Protein 4GR2 (pdb70)

B-factor: mean 51.33, std 12.43, range [27.77, 99.64]

Radius of gyration: 21.01 Å; Cα contacts (8 Å, |Δi|>4): 207; chains: 2; bounding box: 38×51×45 Å

Nearest PDB structures (foldseek):
  4gr2-assembly1_A  TM=1.009E+00  e=8.035E-16  Arabidopsis thaliana
  4gr2-assembly1_B  TM=9.927E-01  e=6.243E-14  Arabidopsis thaliana
  2pem-assembly1_B  TM=8.087E-01  e=4.803E-04  Picosynechococcus sp. PCC 7002
  2pej-assembly2_C  TM=8.422E-01  e=1.557E-03  Picosynechococcus sp. PCC 7002
  4gr6-assembly1_A  TM=8.236E-01  e=9.173E-04  Arabidopsis thaliana

Solvent-accessible surface area: 12280 Å² total; per-residue (Å²): 163,61,47,41,13,34,85,6,0,112,98,6,8,42,16,1,0,81,0,0,5,68,14,3,21,25,79,24,107,86,183,67,89,101,17,30,90,46,0,126,116,7,55,117,114,32,60,23,105,60,2,32,139,4,0,24,52,0,2,87,126,34,87,130,18,28,96,13,0,67,119,0,11,109,29,0,17,41,6,0,96,116,84,9,94,23,118,71,0,62,88,47,0,47,95,40,1,56,63,0,32,81,119,13,58,169,105,77,112,117,85,55,37,28,85,100,41,44,1,12,34,55,2,0,96,87,10,4,27,42,0,0,75,11,0,7,161,50,0,20,69,88,22,101,113,85,71,87,81,23,48,32,63,0,144,134,15,62,115,118,33,78,35,87,82,0,27,50,6,0,28,63,0,1,126,129,23,89,126,6,31,102,23,0,58,109,0,6,55,13,0,20,47,24,1,86,118,92,10,100,21,110,46,1,63,134,35,0,47,108,40,0,54,51,0,34,73,100,12,80,119,85,54,90,126,112,72,135

CATH classification: 1.10.1200.210

Foldseek 3Di:
DADPVRVVVVVVQLVLLVVLLVVLLVVCVVVPVVLNVVSVVLCVPAPSSVRVVSLVCQCPPDPSSVVVSVSSVVSSVCCVPPPDDVVVVVVVVVVVVVVVVVVVVVVVVD/DPPDDDDDVVVVVVQVVLLVLLVVLLVVLLVVCVPPPVVVNVVSVVLCVVAPSRNVVVSLVCQLVVDVVSVVVSVSSVVSSVCCVVPPDPVVVVVVVVVVVVVVVVVVVVVVVVVVVD

Organism: Arabidopsis thaliana (NCBI:txid3702)

InterPro domains:
  IPR003435 Chaperonin-like RbcX [PF02341] (60-164)
  IPR003435 Chaperonin-like RbcX [PTHR33791] (8-173)
  IPR038052 Chaperonin-like RbcX superfamily [G3DSA:1.10.1200.210] (47-174)
  IPR038052 Chaperonin-like RbcX superfamily [SSF158615] (54-173)

Sequence (228 aa):
EASPEAKAAKHHLHDFFTYVAVRIVSAQLESYNPEAYMELREFLDTNSVSDGDKFLATLMRRRSSRHMNLALRILEVRSAYAKNDFEWDNMKRLAFKNVDDSNTRLMREYVLVPGFGEASPEAKAAKHHLHDFFTYVAVRIVSAQLESYNPEAYMELREFLDTNSVSDGDKFLATLMRRSSRHMNLALRILEVRSAYAKNDFEWDNMKRLAFKNVDDSNNTRLMRREYVLETS

GO terms:
  GO:0009534 chloroplast thylakoid (C, IDA)
  GO:0009409 response to cold (P, IEP)
  GO:0009414 response to water deprivation (P, IEP)
  GO:0009651 response to salt stress (P, IEP)
  GO:0044183 protein folding chaperone (F, IDA)
  GO:0006457 protein folding (P, IDA)

Structure (mmCIF, N/CA/C/O backbone):
data_4GR2
#
_entry.id   4GR2
#
_cell.length_a   45.270
_cell.length_b   47.640
_cell.length_c   140.910
_cell.angle_alpha   90.00
_cell.angle_beta   90.00
_cell.angle_gamma   90.00
#
_symmetry.space_group_name_H-M   'P 2 2 21'
#
loop_
_entity.id
_entity.type
_entity.pdbx_description
1 polymer AtRbcX1
2 water water
#
loop_
_atom_site.group_PDB
_atom_site.id
_atom_site.type_symbol
_atom_site.label_atom_id
_atom_site.label_alt_id
_atom_site.label_comp_id
_atom_site.label_asym_id
_atom_site.label_entity_id
_atom_site.label_seq_id
_atom_site.pdbx_PDB_ins_code
_atom_site.Cartn_x
_atom_site.Cartn_y
_atom_site.Cartn_z
_atom_site.occupancy
_atom_site.B_iso_or_equiv
_atom_site.auth_seq_id
_atom_site.auth_comp_id
_atom_site.auth_asym_id
_atom_site.auth_atom_id
_atom_site.pdbx_PDB_model_num
ATOM 1 N N . GLU A 1 8 ? -8.958 49.155 294.211 1.00 72.04 8 GLU A N 1
ATOM 2 C CA . GLU A 1 8 ? -9.408 50.145 295.181 1.00 79.15 8 GLU A CA 1
ATOM 3 C C . GLU A 1 8 ? -8.428 50.279 296.341 1.00 76.81 8 GLU A C 1
ATOM 4 O O . GLU A 1 8 ? -8.723 50.963 297.323 1.00 78.96 8 GLU A O 1
ATOM 6 N N . ALA A 1 9 ? -7.271 49.623 296.227 1.00 70.40 9 ALA A N 1
ATOM 7 C CA . ALA A 1 9 ? -6.255 49.660 297.282 1.00 67.81 9 ALA A CA 1
ATOM 8 C C . ALA A 1 9 ? -5.426 50.940 297.206 1.00 63.80 9 ALA A C 1
ATOM 9 O O . ALA A 1 9 ? -4.892 51.263 296.152 1.00 67.39 9 ALA A O 1
ATOM 11 N N . SER A 1 10 ? -5.322 51.655 298.325 1.00 58.70 10 SER A N 1
ATOM 12 C CA . SER A 1 10 ? -4.595 52.917 298.376 1.00 56.53 10 SER A CA 1
ATOM 13 C C . SER A 1 10 ? -3.097 52.746 298.134 1.00 50.75 10 SER A C 1
ATOM 14 O O . SER A 1 10 ? -2.557 51.662 298.327 1.00 53.63 10 SER A O 1
ATOM 17 N N . PRO A 1 11 ? -2.422 53.826 297.694 1.00 53.91 11 PRO A N 1
ATOM 18 C CA . PRO A 1 11 ? -0.962 53.760 297.592 1.00 53.76 11 PRO A CA 1
ATOM 19 C C . PRO A 1 11 ? -0.313 53.352 298.914 1.00 51.83 11 PRO A C 1
ATOM 20 O O . PRO A 1 11 ? 0.548 52.481 298.879 1.00 41.33 11 PRO A O 1
ATOM 24 N N . GLU A 1 12 ? -0.730 53.967 300.028 1.00 45.93 12 GLU A N 1
ATOM 25 C CA . GLU A 1 12 ? -0.206 53.646 301.348 1.00 43.52 12 GLU A CA 1
ATOM 26 C C . GLU A 1 12 ? -0.351 52.153 301.644 1.00 46.24 12 GLU A C 1
ATOM 27 O O . GLU A 1 12 ? 0.583 51.532 302.134 1.00 43.35 12 GLU A O 1
ATOM 33 N N . ALA A 1 13 ? -1.515 51.593 301.325 1.00 46.86 13 ALA A N 1
ATOM 34 C CA . ALA A 1 13 ? -1.799 50.179 301.550 1.00 45.33 13 ALA A CA 1
ATOM 35 C C . ALA A 1 13 ? -0.979 49.268 300.632 1.00 49.92 13 ALA A C 1
ATOM 36 O O . ALA A 1 13 ? -0.564 48.183 301.026 1.00 42.84 13 ALA A O 1
ATOM 38 N N . LYS A 1 14 ? -0.776 49.694 299.394 1.00 44.70 14 LYS A N 1
ATOM 39 C CA . LYS A 1 14 ? 0.057 48.927 298.475 1.00 46.35 14 LYS A CA 1
ATOM 40 C C . LYS A 1 14 ? 1.494 48.930 298.965 1.00 43.65 14 LYS A C 1
ATOM 41 O O . LYS A 1 14 ? 2.170 47.910 298.929 1.00 41.55 14 LYS A O 1
ATOM 47 N N . ALA A 1 15 ? 1.942 50.093 299.436 1.00 42.51 15 ALA A N 1
ATOM 48 C CA . ALA A 1 15 ? 3.292 50.249 299.945 1.00 40.61 15 ALA A CA 1
ATOM 49 C C . ALA A 1 15 ? 3.522 49.387 301.195 1.00 41.27 15 ALA A C 1
ATOM 50 O O . ALA A 1 15 ? 4.583 48.779 301.347 1.00 38.53 15 ALA A O 1
ATOM 52 N N . ALA A 1 16 ? 2.526 49.372 302.081 1.00 37.73 16 ALA A N 1
ATOM 53 C CA . ALA A 1 16 ? 2.529 48.535 303.284 1.00 41.88 16 ALA A CA 1
ATOM 54 C C . ALA A 1 16 ? 2.591 47.029 303.003 1.00 42.96 16 ALA A C 1
ATOM 55 O O . ALA A 1 16 ? 3.281 46.306 303.716 1.00 44.60 16 ALA A O 1
ATOM 57 N N . LYS A 1 17 ? 1.862 46.546 301.993 1.00 45.51 17 LYS A N 1
ATOM 58 C CA . LYS A 1 17 ? 1.942 45.121 301.620 1.00 42.29 17 LYS A CA 1
ATOM 59 C C . LYS A 1 17 ? 3.355 44.766 301.173 1.00 44.36 17 LYS A C 1
ATOM 60 O O . LYS A 1 17 ? 3.905 43.722 301.565 1.00 39.90 17 LYS A O 1
ATOM 66 N N . HIS A 1 18 ? 3.944 45.631 300.350 1.00 35.38 18 HIS A N 1
ATOM 67 C CA A HIS A 1 18 ? 5.322 45.445 299.895 0.51 42.30 18 HIS A CA 1
ATOM 68 C CA B HIS A 1 18 ? 5.309 45.398 299.902 0.49 42.29 18 HIS A CA 1
ATOM 69 C C . HIS A 1 18 ? 6.321 45.458 301.042 1.00 40.01 18 HIS A C 1
ATOM 70 O O . HIS A 1 18 ? 7.312 44.730 301.026 1.00 38.99 18 HIS A O 1
ATOM 83 N N . LEU A 1 19 ? 6.075 46.310 302.029 1.00 35.65 19 LEU A N 1
ATOM 84 C CA . LEU A 1 19 ? 7.000 46.396 303.151 1.00 37.84 19 LEU A CA 1
ATOM 85 C C . LEU A 1 19 ? 6.906 45.157 304.053 1.00 39.57 19 LEU A C 1
ATOM 86 O O . LEU A 1 19 ? 7.906 44.727 304.619 1.00 36.61 19 LEU A O 1
ATOM 91 N N . HIS A 1 20 ? 5.696 44.624 304.203 1.00 35.05 20 HIS A N 1
ATOM 92 C CA . HIS A 1 20 ? 5.468 43.380 304.945 1.00 40.62 20 HIS A CA 1
ATOM 93 C C . HIS A 1 20 ? 6.322 42.260 304.324 1.00 37.24 20 HIS A C 1
ATOM 94 O O . HIS A 1 20 ? 7.060 41.585 305.017 1.00 36.16 20 HIS A O 1
ATOM 101 N N . ASP A 1 21 ? 6.267 42.101 303.004 1.00 36.16 21 ASP A N 1
ATOM 102 C CA . ASP A 1 21 ? 7.042 41.036 302.376 1.00 37.82 21 ASP A CA 1
ATOM 103 C C . ASP A 1 21 ? 8.532 41.318 302.411 1.00 35.95 21 ASP A C 1
ATOM 104 O O . ASP A 1 21 ? 9.349 40.414 302.516 1.00 37.65 21 ASP A O 1
ATOM 109 N N . PHE A 1 22 ? 8.868 42.592 302.312 1.00 35.27 22 PHE A N 1
ATOM 110 C CA . PHE A 1 22 ? 10.240 43.059 302.416 1.00 37.73 22 PHE A CA 1
ATOM 111 C C . PHE A 1 22 ? 10.806 42.716 303.806 1.00 34.75 22 PHE A C 1
ATOM 112 O O . PHE A 1 22 ? 11.946 42.275 303.925 1.00 36.73 22 PHE A O 1
ATOM 120 N N . PHE A 1 23 ? 10.010 42.928 304.855 1.00 34.51 23 PHE A N 1
ATOM 121 C CA . PHE A 1 23 ? 10.452 42.612 306.205 1.00 35.72 23 PHE A CA 1
ATOM 122 C C . PHE A 1 23 ? 10.634 41.080 306.394 1.00 27.77 23 PHE A C 1
ATOM 123 O O . PHE A 1 23 ? 11.492 40.640 307.151 1.00 31.95 23 PHE A O 1
ATOM 131 N N . THR A 1 24 ? 9.841 40.282 305.695 1.00 33.18 24 THR A N 1
ATOM 132 C CA . THR A 1 24 ? 10.053 38.821 305.724 1.00 37.10 24 THR A CA 1
ATOM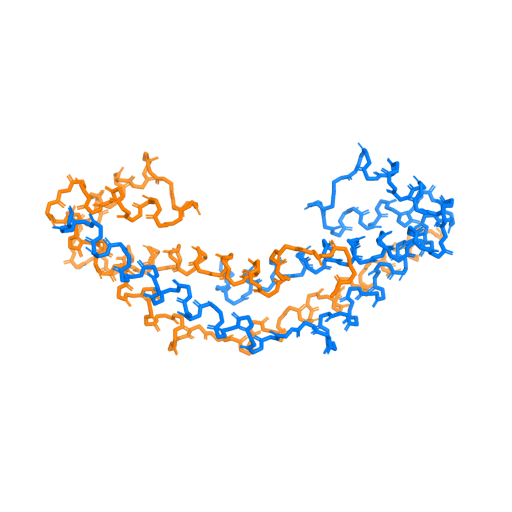 133 C C . THR A 1 24 ? 11.430 38.514 305.118 1.00 35.58 24 THR A C 1
ATOM 134 O O . THR A 1 24 ? 12.244 37.763 305.670 1.00 33.60 24 THR A O 1
ATOM 138 N N . TYR A 1 25 ? 11.702 39.140 303.987 1.00 36.62 25 TYR A N 1
ATOM 139 C CA . TYR A 1 25 ? 13.008 39.021 303.361 1.00 35.08 25 TYR A CA 1
ATOM 140 C C . TYR A 1 25 ? 14.151 39.453 304.302 1.00 33.83 25 TYR A C 1
ATOM 141 O O . TYR A 1 25 ? 15.116 38.721 304.498 1.00 37.04 25 TYR A O 1
ATOM 150 N N . VAL A 1 26 ? 14.027 40.623 304.907 1.00 34.25 26 VAL A N 1
ATOM 151 C CA . VAL A 1 26 ? 15.061 41.093 305.819 1.00 36.75 26 VAL A CA 1
ATOM 152 C C . VAL A 1 26 ? 15.254 40.101 306.991 1.00 38.57 26 VAL A C 1
ATOM 153 O O . VAL A 1 26 ? 16.385 39.728 307.342 1.00 37.64 26 VAL A O 1
ATOM 157 N N . ALA A 1 27 ? 14.143 39.649 307.569 1.00 35.72 27 ALA A N 1
ATOM 158 C CA . ALA A 1 27 ? 14.210 38.748 308.712 1.00 34.04 27 ALA A CA 1
ATOM 159 C C . ALA A 1 27 ? 14.923 37.459 308.335 1.00 34.88 27 ALA A C 1
ATOM 160 O O . ALA A 1 27 ? 15.707 36.936 309.117 1.00 34.27 27 ALA A O 1
ATOM 162 N N . VAL A 1 28 ? 14.688 36.954 307.126 1.00 36.26 28 VAL A N 1
ATOM 163 C CA . VAL A 1 28 ? 15.353 35.702 306.722 1.00 36.73 28 VAL A CA 1
ATOM 164 C C . VAL A 1 28 ? 16.856 35.936 306.579 1.00 37.72 28 VAL A C 1
ATOM 165 O O . VAL A 1 28 ? 17.675 35.071 306.946 1.00 35.33 28 VAL A O 1
ATOM 169 N N . ARG A 1 29 ? 17.207 37.130 306.099 1.00 35.32 29 ARG A N 1
ATOM 170 C CA . ARG A 1 29 ? 18.614 37.501 305.938 1.00 45.17 29 ARG A CA 1
ATOM 171 C C . ARG A 1 29 ? 19.285 37.664 307.291 1.00 39.73 29 ARG A C 1
ATOM 172 O O . ARG A 1 29 ? 20.371 37.153 307.496 1.00 41.68 29 ARG A O 1
ATOM 180 N N . ILE A 1 30 ? 18.625 38.353 308.221 1.00 39.48 30 ILE A N 1
ATOM 181 C CA . ILE A 1 30 ? 19.148 38.478 309.576 1.00 39.19 30 ILE A CA 1
ATOM 182 C C . ILE A 1 30 ? 19.312 37.117 310.263 1.00 40.37 30 ILE A C 1
ATOM 183 O O . ILE A 1 30 ? 20.354 36.806 310.844 1.00 42.14 30 ILE A O 1
ATOM 188 N N . VAL A 1 31 ? 18.262 36.308 310.206 1.00 39.11 31 VAL A N 1
ATOM 189 C CA . VAL A 1 31 ? 18.281 35.004 310.838 1.00 37.03 31 VAL A CA 1
ATOM 190 C C . VAL A 1 31 ? 19.363 34.115 310.237 1.00 40.55 31 VAL A C 1
ATOM 191 O O . VAL A 1 31 ? 20.059 33.379 310.959 1.00 40.13 31 VAL A O 1
ATOM 195 N N . SER A 1 32 ? 19.498 34.161 308.917 1.00 40.53 32 SER A N 1
ATOM 196 C CA . SER A 1 32 ? 20.519 33.357 308.238 1.00 43.19 32 SER A CA 1
ATOM 197 C C . SER A 1 32 ? 21.929 33.726 308.732 1.00 39.70 32 SER A C 1
ATOM 198 O O . SER A 1 32 ? 22.714 32.849 309.087 1.00 44.41 32 SER A O 1
ATOM 201 N N . ALA A 1 33 ? 22.214 35.027 308.742 1.00 44.01 33 ALA A N 1
ATOM 202 C CA . ALA A 1 33 ? 23.466 35.573 309.258 1.00 45.61 33 ALA A CA 1
ATOM 203 C C . ALA A 1 33 ? 23.752 35.153 310.708 1.00 46.06 33 ALA A C 1
ATOM 204 O O . ALA A 1 33 ? 24.858 34.729 311.032 1.00 47.52 33 ALA A O 1
ATOM 206 N N . GLN A 1 34 ? 22.754 35.250 311.583 1.00 44.29 34 GLN A N 1
ATOM 207 C CA . GLN A 1 34 ? 22.959 34.856 312.973 1.00 46.11 34 GLN A CA 1
ATOM 208 C C . GLN A 1 34 ? 23.223 33.365 313.107 1.00 45.49 34 GLN A C 1
ATOM 209 O O . GLN A 1 34 ? 24.067 32.941 313.899 1.00 50.53 34 GLN A O 1
ATOM 215 N N . LEU A 1 35 ? 22.502 32.559 312.338 1.00 41.94 35 LEU A N 1
ATOM 216 C CA . LEU A 1 35 ? 22.712 31.126 312.367 1.00 35.64 35 LEU A CA 1
ATOM 217 C C . LEU A 1 35 ? 24.111 30.753 311.872 1.00 39.31 35 LEU A C 1
ATOM 218 O O . LEU A 1 35 ? 24.705 29.806 312.359 1.00 41.25 35 LEU A O 1
ATOM 223 N N . GLU A 1 36 ? 24.634 31.498 310.901 1.00 42.85 36 GLU A N 1
ATOM 224 C CA . GLU A 1 36 ? 25.985 31.225 310.403 1.00 49.84 36 GLU A CA 1
ATOM 225 C C . GLU A 1 36 ? 27.006 31.298 311.547 1.00 45.80 36 GLU A C 1
ATOM 226 O O . GLU A 1 36 ? 27.839 30.418 311.668 1.00 47.01 36 GLU A O 1
ATOM 232 N N . SER A 1 37 ? 26.894 32.328 312.393 1.00 47.03 37 SER A N 1
ATOM 233 C CA . SER A 1 37 ? 27.736 32.488 313.584 1.00 49.61 37 SER A CA 1
ATOM 234 C C . SER A 1 37 ? 27.353 31.572 314.761 1.00 52.36 37 SER A C 1
ATOM 235 O O . SER A 1 37 ? 28.233 31.057 315.462 1.00 56.77 37 SER A O 1
ATOM 238 N N . TYR A 1 38 ? 26.055 31.379 314.997 1.00 50.26 38 TYR A N 1
ATOM 239 C CA . TYR A 1 38 ? 25.613 30.719 316.232 1.00 49.01 38 TYR A CA 1
ATOM 240 C C . TYR A 1 38 ? 25.075 29.298 316.123 1.00 51.40 38 TYR A C 1
ATOM 241 O O . TYR A 1 3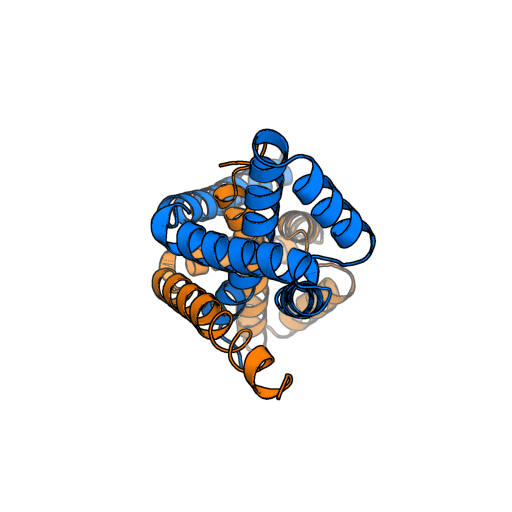8 ? 24.930 28.619 317.146 1.00 45.99 38 TYR A O 1
ATOM 250 N N . ASN A 1 39 ? 24.776 28.848 314.904 1.00 47.60 39 ASN A N 1
ATOM 251 C CA . ASN A 1 39 ? 24.241 27.494 314.708 1.00 47.50 39 ASN A CA 1
ATOM 252 C C . ASN A 1 39 ? 24.477 27.010 313.279 1.00 50.87 39 ASN A C 1
ATOM 253 O O . ASN A 1 39 ? 23.579 27.072 312.426 1.00 46.09 39 ASN A O 1
ATOM 258 N N . PRO A 1 40 ? 25.703 26.548 313.008 1.00 52.31 40 PRO A N 1
ATOM 259 C CA . PRO A 1 40 ? 26.124 26.022 311.704 1.00 53.12 40 PRO A CA 1
ATOM 260 C C . PRO A 1 40 ? 25.163 24.996 311.072 1.00 47.74 40 PRO A C 1
ATOM 261 O O . PRO A 1 40 ? 24.828 25.146 309.901 1.00 51.30 40 PRO A O 1
ATOM 265 N N . GLU A 1 41 ? 24.730 23.980 311.811 1.00 51.71 41 GLU A N 1
ATOM 266 C CA . GLU A 1 41 ? 23.787 23.005 311.265 1.00 49.91 41 GLU A CA 1
ATOM 267 C C . GLU A 1 41 ? 22.448 23.632 310.845 1.00 51.85 41 GLU A C 1
ATOM 268 O O . GLU A 1 41 ? 21.916 23.306 309.788 1.00 47.12 41 GLU A O 1
ATOM 271 N N . ALA A 1 42 ? 21.904 24.522 311.679 1.00 48.83 42 ALA A N 1
ATOM 272 C CA . ALA A 1 42 ? 20.616 25.159 311.385 1.00 50.60 42 ALA A CA 1
ATOM 273 C C . ALA A 1 42 ? 20.766 26.096 310.193 1.00 46.25 42 ALA A C 1
ATOM 274 O O . ALA A 1 42 ? 19.884 26.173 309.336 1.00 41.95 42 ALA A O 1
ATOM 276 N N . TYR A 1 43 ? 21.899 26.791 310.144 1.00 41.95 43 TYR A N 1
ATOM 277 C CA . TYR A 1 43 ? 22.249 27.579 308.977 1.00 44.55 43 TYR A CA 1
ATOM 278 C C . TYR A 1 43 ? 22.141 26.787 307.660 1.00 45.62 43 TYR A C 1
ATOM 279 O O . TYR A 1 43 ? 21.601 27.291 306.661 1.00 45.25 43 TYR A O 1
ATOM 288 N N . MET A 1 44 ? 22.673 25.565 307.674 1.00 46.10 44 MET A N 1
ATOM 289 C CA . MET A 1 44 ? 22.666 24.682 306.526 1.00 46.69 44 MET A CA 1
ATOM 290 C C . MET A 1 44 ? 21.271 24.193 306.165 1.00 48.15 44 MET A C 1
ATOM 291 O O . MET A 1 44 ? 20.944 24.109 304.982 1.00 41.42 44 MET A O 1
ATOM 296 N N . GLU A 1 45 ? 20.447 23.875 307.166 1.00 45.58 45 GLU A N 1
ATOM 297 C CA . GLU A 1 45 ? 19.052 23.517 306.882 1.00 48.07 45 GLU A CA 1
ATOM 298 C C . GLU A 1 45 ? 18.251 24.674 306.256 1.00 43.45 45 GLU A C 1
ATOM 299 O O . GLU A 1 45 ? 17.468 24.458 305.339 1.00 40.64 45 GLU A O 1
ATOM 305 N N . LEU A 1 46 ? 18.426 25.891 306.769 1.00 41.10 46 LEU A N 1
ATOM 306 C CA . LEU A 1 46 ? 17.751 27.056 306.184 1.00 40.44 46 LEU A CA 1
ATOM 307 C C . LEU A 1 46 ? 18.183 27.269 304.734 1.00 42.20 46 LEU A C 1
ATOM 308 O O . LEU A 1 46 ? 17.373 27.586 303.863 1.00 38.15 46 LEU A O 1
ATOM 313 N N . ARG A 1 47 ? 19.481 27.121 304.506 1.00 41.22 47 ARG A N 1
ATOM 314 C CA . ARG A 1 47 ? 20.087 27.347 303.202 1.00 46.35 47 ARG A CA 1
ATOM 315 C C . ARG A 1 47 ? 19.582 26.331 302.168 1.00 44.52 47 ARG A C 1
ATOM 316 O O . ARG A 1 47 ? 19.368 26.663 300.996 1.00 46.53 47 ARG A O 1
ATOM 324 N N . GLU A 1 48 ? 19.383 25.093 302.605 1.00 38.45 48 GLU A N 1
ATOM 325 C CA . GLU A 1 48 ? 18.882 24.061 301.721 1.00 44.70 48 GLU A CA 1
ATOM 326 C C . GLU A 1 48 ? 17.433 24.343 301.416 1.00 51.40 48 GLU A C 1
ATOM 327 O O . GLU A 1 48 ? 16.994 24.180 300.272 1.00 42.50 48 GLU A O 1
ATOM 333 N N . PHE A 1 49 ? 16.691 24.763 302.442 1.00 39.75 49 PHE A N 1
ATOM 334 C CA . PHE A 1 49 ? 15.286 25.080 302.247 1.00 39.61 49 PHE A CA 1
ATOM 335 C C . PHE A 1 49 ? 15.196 26.231 301.253 1.00 38.19 49 PHE A C 1
ATOM 336 O O . PHE A 1 49 ? 14.328 26.255 300.379 1.00 40.14 49 PHE A O 1
ATOM 344 N N . LEU A 1 50 ? 16.111 27.184 301.396 1.00 38.65 50 LEU A N 1
ATOM 345 C CA . LEU A 1 50 ? 16.175 28.342 300.517 1.00 42.74 50 LEU A CA 1
ATOM 346 C C . LEU A 1 50 ? 16.488 27.926 299.075 1.00 40.74 50 LEU A C 1
ATOM 347 O O . LEU A 1 50 ? 16.157 28.643 298.141 1.00 39.74 50 LEU A O 1
ATOM 352 N N . ASP A 1 51 ? 17.114 26.772 298.893 1.00 41.25 51 ASP A N 1
ATOM 353 C CA . ASP A 1 51 ? 17.421 26.308 297.527 1.00 45.77 51 ASP A CA 1
ATOM 354 C C . ASP A 1 51 ? 16.192 25.866 296.733 1.00 44.24 51 ASP A C 1
ATOM 355 O O . ASP A 1 51 ? 16.240 25.822 295.511 1.00 45.80 51 ASP A O 1
ATOM 360 N N . THR A 1 52 ? 15.096 25.554 297.419 0.81 38.47 52 THR A N 1
ATOM 361 C CA . THR A 1 52 ? 13.902 25.040 296.752 1.00 41.70 52 THR A CA 1
ATOM 362 C C . THR A 1 52 ? 12.621 25.801 297.053 0.98 44.55 52 THR A C 1
ATOM 363 O O . THR A 1 52 ? 11.535 25.369 296.661 0.87 44.18 52 THR A O 1
ATOM 367 N N . ASN A 1 53 ? 12.757 26.922 297.756 1.00 40.57 53 ASN A N 1
ATOM 368 C CA . ASN A 1 53 ? 11.625 27.724 298.199 1.00 40.81 53 ASN A CA 1
ATOM 369 C C . ASN A 1 53 ? 12.020 29.185 298.164 1.00 38.72 53 ASN A C 1
ATOM 370 O O . ASN A 1 53 ? 13.044 29.575 298.740 1.00 41.05 53 ASN A O 1
ATOM 375 N N . SER A 1 54 ? 11.187 29.994 297.530 1.00 40.07 54 SER A N 1
ATOM 376 C CA . SER A 1 54 ? 11.487 31.408 297.342 1.00 41.51 54 SER A CA 1
ATOM 377 C C . SER A 1 54 ? 10.924 32.247 298.467 1.00 40.28 54 SER A C 1
ATOM 378 O O . SER A 1 54 ? 9.728 32.161 298.782 1.00 39.22 54 SER A O 1
ATOM 381 N N . VAL A 1 55 ? 11.779 33.083 299.053 1.00 38.41 55 VAL A N 1
ATOM 382 C CA . VAL A 1 55 ? 11.350 34.036 300.065 1.00 40.40 55 VAL A CA 1
ATOM 383 C C . VAL A 1 55 ? 10.397 35.092 299.507 1.00 40.05 55 VAL A C 1
ATOM 384 O O . VAL A 1 55 ? 9.539 35.624 300.222 1.00 38.36 55 VAL A O 1
ATOM 388 N N . SER A 1 56 ? 10.557 35.400 298.224 1.00 42.80 56 SER A N 1
ATOM 389 C CA . SER A 1 56 ? 9.621 36.262 297.501 1.00 44.48 56 SER A CA 1
ATOM 390 C C . SER A 1 56 ? 8.178 35.748 297.619 1.00 40.61 56 SER A C 1
ATOM 391 O O . SER A 1 56 ? 7.246 36.505 297.445 1.00 45.61 56 SER A O 1
ATOM 394 N N . ASP A 1 57 ? 7.991 34.462 297.921 1.00 39.75 57 ASP A N 1
ATOM 395 C CA . ASP A 1 57 ? 6.649 33.957 298.235 1.00 35.20 57 ASP A CA 1
ATOM 396 C C . ASP A 1 57 ? 6.087 34.457 299.566 1.00 40.44 57 ASP A C 1
ATOM 397 O O . ASP A 1 57 ? 4.929 34.200 299.877 1.00 40.98 57 ASP A O 1
ATOM 402 N N . GLY A 1 58 ? 6.894 35.146 300.362 1.00 39.97 58 GLY A N 1
ATOM 403 C CA . GLY A 1 58 ? 6.361 35.814 301.538 1.00 39.92 58 GLY A CA 1
ATOM 404 C C . GLY A 1 58 ? 5.749 34.851 302.545 1.00 39.29 58 GLY A C 1
ATOM 405 O O . GLY A 1 58 ? 6.403 33.925 303.019 1.00 36.62 58 GLY A O 1
ATOM 406 N N . ASP A 1 59 ? 4.476 35.066 302.874 1.00 43.12 59 ASP A N 1
ATOM 407 C CA . ASP A 1 59 ? 3.850 34.269 303.927 1.00 38.05 59 ASP A CA 1
ATOM 408 C C . ASP A 1 59 ? 3.635 32.837 303.496 1.00 35.66 59 ASP A C 1
ATOM 409 O O . ASP A 1 59 ? 3.574 31.949 304.354 1.00 37.58 59 ASP A O 1
ATOM 414 N N . LYS A 1 60 ? 3.487 32.594 302.185 1.00 38.69 60 LYS A N 1
ATOM 415 C CA . LYS A 1 60 ? 3.425 31.202 301.693 1.00 38.48 60 LYS A CA 1
ATOM 416 C C . LYS A 1 60 ? 4.698 30.436 302.047 1.00 41.91 60 LYS A C 1
ATOM 417 O O . LYS A 1 60 ? 4.658 29.266 302.430 1.00 39.79 60 LYS A O 1
ATOM 423 N N . PHE A 1 61 ? 5.831 31.105 301.888 1.00 37.18 61 PHE A N 1
ATOM 424 C CA . PHE A 1 61 ? 7.129 30.536 302.231 1.00 39.44 61 PHE A CA 1
ATOM 425 C C . PHE A 1 61 ? 7.174 30.178 303.709 1.00 33.55 61 PHE A C 1
ATOM 426 O O . PHE A 1 61 ? 7.603 29.092 304.070 1.00 33.94 61 PHE A O 1
ATOM 434 N N . LEU A 1 62 ? 6.724 31.095 304.561 1.00 34.71 62 LEU A N 1
ATOM 435 C CA . LEU A 1 62 ? 6.736 30.840 305.984 1.00 37.04 62 LEU A CA 1
ATOM 436 C C . LEU A 1 62 ? 5.842 29.663 306.345 1.00 34.16 62 LEU A C 1
ATOM 437 O O . LEU A 1 62 ? 6.211 28.837 307.174 1.00 36.41 62 LEU A O 1
ATOM 442 N N . ALA A 1 63 ? 4.661 29.600 305.735 1.00 33.09 63 ALA A N 1
ATOM 443 C CA . ALA A 1 63 ? 3.708 28.531 306.044 1.00 33.04 63 ALA A CA 1
ATOM 444 C C . ALA A 1 63 ? 4.268 27.159 305.643 1.00 37.99 63 ALA A C 1
ATOM 445 O O . ALA A 1 63 ? 4.109 26.187 306.363 1.00 33.36 63 ALA A O 1
ATOM 447 N N . THR A 1 64 ? 4.932 27.093 304.495 1.00 33.70 64 THR A N 1
ATOM 448 C CA . THR A 1 64 ? 5.605 25.870 304.052 1.00 34.35 64 THR A CA 1
ATOM 449 C C . THR A 1 64 ? 6.755 25.493 305.013 1.00 36.47 64 THR A C 1
ATOM 450 O O . THR A 1 64 ? 6.891 24.329 305.437 1.00 35.36 64 THR A O 1
ATOM 454 N N . LEU A 1 65 ? 7.562 26.483 305.385 1.00 31.96 65 LEU A N 1
ATOM 455 C CA . LEU A 1 65 ? 8.650 26.278 306.346 1.00 34.48 65 LEU A CA 1
ATOM 456 C C . LEU A 1 65 ? 8.126 25.677 307.675 1.00 36.61 65 LEU A C 1
ATOM 457 O O . LEU A 1 65 ? 8.654 24.661 308.178 1.00 32.95 65 LEU A O 1
ATOM 462 N N . MET A 1 66 ? 7.096 26.315 308.246 1.00 32.43 66 MET A N 1
ATOM 463 C CA . MET A 1 66 ? 6.460 25.811 309.482 1.00 38.77 66 MET A CA 1
ATOM 464 C C . MET A 1 66 ? 6.097 24.322 309.457 1.00 35.61 66 MET A C 1
ATOM 465 O O . MET A 1 66 ? 6.240 23.609 310.458 1.00 36.13 66 MET A O 1
ATOM 470 N N . ARG A 1 67 ? 5.572 23.871 308.328 1.00 35.37 67 ARG A N 1
ATOM 471 C CA . ARG A 1 67 ? 5.081 22.489 308.224 1.00 38.05 67 ARG A CA 1
ATOM 472 C C . ARG A 1 67 ? 6.133 21.459 307.799 1.00 40.04 67 ARG A C 1
ATOM 473 O O . ARG A 1 67 ? 5.851 20.264 307.777 1.00 39.74 67 ARG A O 1
ATOM 481 N N . ARG A 1 68 ? 7.348 21.882 307.466 1.00 36.74 68 ARG A N 1
ATOM 482 C CA A ARG A 1 68 ? 8.330 20.934 306.927 0.87 40.79 68 ARG A CA 1
ATOM 483 C CA B ARG A 1 68 ? 8.344 20.943 306.937 0.13 40.80 68 ARG A CA 1
ATOM 484 C C . ARG A 1 68 ? 8.860 19.949 307.985 1.00 42.99 68 ARG A C 1
ATOM 485 O O . ARG A 1 68 ? 9.150 18.783 307.670 1.00 39.49 68 ARG A O 1
ATOM 500 N N . SER A 1 69 ? 8.989 20.414 309.224 1.00 41.33 69 SER A N 1
ATOM 501 C CA . SER A 1 69 ? 9.392 19.580 310.378 1.00 44.10 69 SER A CA 1
ATOM 502 C C . SER A 1 69 ? 9.475 20.448 311.622 1.00 43.96 69 SER A C 1
ATOM 503 O O . SER A 1 69 ? 9.334 21.663 311.551 1.00 39.91 69 SER A O 1
ATOM 506 N N . SER A 1 70 ? 9.774 19.837 312.759 1.00 37.02 70 SER A N 1
ATOM 507 C CA . SER A 1 70 ? 9.851 20.594 314.007 1.00 40.72 70 SER A CA 1
ATOM 508 C C . SER A 1 70 ? 11.057 21.505 314.028 1.00 39.63 70 SER A C 1
ATOM 509 O O . SER A 1 70 ? 11.026 22.551 314.667 1.00 39.25 70 SER A O 1
ATOM 512 N N . ARG A 1 71 ? 12.126 21.084 313.355 1.00 38.48 71 ARG A N 1
ATOM 513 C CA . ARG A 1 71 ? 13.337 21.896 313.235 1.00 41.88 71 ARG A CA 1
ATOM 514 C C . ARG A 1 71 ? 13.058 23.120 312.353 1.00 35.91 71 ARG A C 1
ATOM 515 O O . ARG A 1 71 ? 13.462 24.227 312.679 1.00 33.77 71 ARG A O 1
ATOM 523 N N . HIS A 1 72 ? 12.385 22.890 311.224 1.00 36.00 72 HIS A N 1
ATOM 524 C CA . HIS A 1 72 ? 11.964 23.976 310.332 1.00 33.17 72 HIS A CA 1
ATOM 525 C C . HIS A 1 72 ? 10.936 24.909 311.008 1.00 35.07 72 HIS A C 1
ATOM 526 O O . HIS A 1 72 ? 10.932 26.123 310.774 1.00 33.06 72 HIS A O 1
ATOM 533 N N . MET A 1 73 ? 10.076 24.342 311.856 1.00 33.17 73 MET A N 1
ATOM 534 C CA . MET A 1 73 ? 9.160 25.160 312.660 1.00 33.25 73 MET A CA 1
ATOM 535 C C . MET A 1 73 ? 9.939 26.115 313.566 1.00 33.12 73 MET A C 1
ATOM 536 O O . MET A 1 73 ? 9.567 27.266 313.738 1.00 33.45 73 MET A O 1
ATOM 541 N N . ASN A 1 74 ? 11.025 25.636 314.158 1.00 39.78 74 ASN A N 1
ATOM 542 C CA . ASN A 1 74 ? 11.862 26.521 314.965 1.00 37.50 74 ASN A CA 1
ATOM 543 C C . ASN A 1 74 ? 12.457 27.629 314.123 1.00 35.92 74 ASN A C 1
ATOM 544 O O . ASN A 1 74 ? 12.523 28.785 314.552 1.00 37.66 74 ASN A O 1
ATOM 549 N N . LEU A 1 75 ? 12.870 27.298 312.913 1.00 34.57 75 LEU A N 1
ATOM 550 C CA . LEU A 1 75 ? 13.365 28.357 312.027 1.00 34.00 75 LEU A CA 1
ATOM 551 C C . LEU A 1 75 ? 12.255 29.375 311.732 1.00 31.36 75 LEU A C 1
ATOM 552 O O . LEU A 1 75 ? 12.453 30.587 311.811 1.00 33.37 75 LEU A O 1
ATOM 557 N N . ALA A 1 76 ? 11.080 28.870 311.409 1.00 36.71 76 ALA A N 1
ATOM 558 C CA . ALA A 1 76 ? 9.967 29.743 311.073 1.00 34.29 76 ALA A CA 1
ATOM 559 C C . ALA A 1 76 ? 9.588 30.686 312.246 1.00 34.77 76 ALA A C 1
ATOM 560 O O . ALA A 1 76 ? 9.363 31.870 312.036 1.00 31.74 76 ALA A O 1
ATOM 562 N N . LEU A 1 77 ? 9.547 30.162 313.472 1.00 34.54 77 LEU A N 1
ATOM 563 C CA . LEU A 1 77 ? 9.210 30.962 314.660 1.00 34.88 77 LEU A CA 1
ATOM 564 C C . LEU A 1 77 ? 10.266 32.038 314.948 1.00 34.17 77 LEU A C 1
ATOM 565 O O . LEU A 1 77 ? 9.945 33.161 315.392 1.00 32.78 77 LEU A O 1
ATOM 570 N N . ARG A 1 78 ? 11.527 31.705 314.700 1.00 35.91 78 ARG A N 1
ATOM 571 C CA . ARG A 1 78 ? 12.595 32.692 314.890 1.00 37.15 78 ARG A CA 1
ATOM 572 C C . ARG A 1 78 ? 12.451 33.800 313.826 1.00 29.84 78 ARG A C 1
ATOM 573 O O . ARG A 1 78 ? 12.585 34.988 314.119 1.00 33.22 78 ARG A O 1
ATOM 581 N N . ILE A 1 79 ? 12.150 33.409 312.596 1.00 33.59 79 ILE A N 1
ATOM 582 C CA . ILE A 1 79 ? 11.958 34.384 311.527 1.00 30.27 79 ILE A CA 1
ATOM 583 C C . ILE A 1 79 ? 10.780 35.318 311.844 1.00 36.58 79 ILE A C 1
ATOM 584 O O . ILE A 1 79 ? 10.855 36.533 311.646 1.00 35.08 79 ILE A O 1
ATOM 589 N N . LEU A 1 80 ? 9.690 34.749 312.346 1.00 37.03 80 LEU A N 1
ATOM 590 C CA . LEU A 1 80 ? 8.512 35.559 312.646 1.00 34.98 80 LEU A CA 1
ATOM 591 C C . LEU A 1 80 ? 8.811 36.556 313.759 1.00 33.04 80 LEU A C 1
ATOM 592 O O . LEU A 1 80 ? 8.419 37.738 313.701 1.00 34.06 80 LEU A O 1
ATOM 597 N N . GLU A 1 81 ? 9.524 36.084 314.764 1.00 35.28 81 GLU A N 1
ATOM 598 C CA . GLU A 1 81 ? 9.887 36.929 315.895 1.00 35.87 81 GLU A CA 1
ATOM 599 C C . GLU A 1 81 ? 10.820 38.064 315.449 1.00 35.83 81 GLU A C 1
ATOM 600 O O . GLU A 1 81 ? 10.647 39.224 315.836 1.00 35.86 81 GLU A O 1
ATOM 606 N N . VAL A 1 82 ? 11.820 37.711 314.650 1.00 33.15 82 VAL A N 1
ATOM 607 C CA . VAL A 1 82 ? 12.781 38.692 314.153 1.00 39.75 82 VAL A CA 1
ATOM 608 C C . VAL A 1 82 ? 12.092 39.692 313.229 1.00 38.26 82 VAL A C 1
ATOM 609 O O . VAL A 1 82 ? 12.326 40.890 313.307 1.00 38.44 82 VAL A O 1
ATOM 613 N N . ARG A 1 83 ? 11.205 39.202 312.371 1.00 38.81 83 ARG A N 1
ATOM 614 C CA . ARG A 1 83 ? 10.456 40.113 311.497 1.00 34.76 83 ARG A CA 1
ATOM 615 C C . ARG A 1 83 ? 9.741 41.218 312.254 1.00 36.81 83 ARG A C 1
ATOM 616 O O . ARG A 1 83 ? 9.868 42.385 311.893 1.00 39.00 83 ARG A O 1
ATOM 624 N N . SER A 1 84 ? 8.976 40.878 313.293 1.00 35.71 84 SER A N 1
ATOM 625 C CA . SER A 1 84 ? 8.207 41.921 313.987 1.00 39.67 84 SER A CA 1
ATOM 626 C C . SER A 1 84 ? 9.115 42.857 314.782 1.00 39.65 84 SER A C 1
ATOM 627 O O . SER A 1 84 ? 8.888 44.069 314.804 1.00 40.50 84 SER A O 1
ATOM 630 N N . ALA A 1 85 ? 10.139 42.300 315.419 1.00 38.12 85 ALA A N 1
ATOM 631 C CA . ALA A 1 85 ? 11.020 43.098 316.281 1.00 42.88 85 ALA A CA 1
ATOM 632 C C . ALA A 1 85 ? 11.858 44.047 315.434 1.00 40.59 85 ALA A C 1
ATOM 633 O O . ALA A 1 85 ? 12.070 45.214 315.802 1.00 42.84 85 ALA A O 1
ATOM 635 N N . TYR A 1 86 ? 12.322 43.551 314.291 1.00 37.55 86 TYR A N 1
ATOM 636 C CA . TYR A 1 86 ? 13.074 44.399 313.367 1.00 45.47 86 TYR A CA 1
ATOM 637 C C . TYR A 1 86 ? 12.256 45.586 312.841 1.00 45.51 86 TYR A C 1
ATOM 638 O O . TYR A 1 86 ? 12.703 46.752 312.892 1.00 44.35 86 TYR A O 1
ATOM 647 N N . ALA A 1 87 ? 11.062 45.300 312.335 1.00 35.76 87 ALA A N 1
ATOM 648 C CA . ALA A 1 87 ? 10.212 46.363 311.801 1.00 41.67 87 ALA A CA 1
ATOM 649 C C . ALA A 1 87 ? 9.810 47.383 312.889 1.00 46.08 87 ALA A C 1
ATOM 650 O O . ALA A 1 87 ? 9.663 48.589 312.627 1.00 39.08 87 ALA A O 1
ATOM 652 N N . LYS A 1 88 ? 9.627 46.891 314.109 1.00 46.78 88 LYS A N 1
ATOM 653 C CA . LYS A 1 88 ? 9.139 47.745 315.197 1.00 44.31 88 LYS A CA 1
ATOM 654 C C . LYS A 1 88 ? 10.239 48.495 315.964 1.00 46.53 88 LYS A C 1
ATOM 655 O O . LYS A 1 88 ? 10.037 49.633 316.414 1.00 46.22 88 LYS A O 1
ATOM 661 N N . ASN A 1 89 ? 11.405 47.874 316.103 1.00 44.21 89 ASN A N 1
ATOM 662 C CA . ASN A 1 89 ? 12.467 48.435 316.945 1.00 48.26 89 ASN A CA 1
ATOM 663 C C . ASN A 1 89 ? 13.653 49.006 316.187 1.00 57.24 89 ASN A C 1
ATOM 664 O O . ASN A 1 89 ? 14.230 50.013 316.603 1.00 50.07 89 ASN A O 1
ATOM 669 N N . ASP A 1 90 ? 14.025 48.357 315.088 1.00 50.22 90 ASP A N 1
ATOM 670 C CA . ASP A 1 90 ? 15.318 48.622 314.478 1.00 50.79 90 ASP A CA 1
ATOM 671 C C . ASP A 1 90 ? 15.256 49.377 313.171 1.00 51.93 90 ASP A C 1
ATOM 672 O O . ASP A 1 90 ? 16.080 50.262 312.939 1.00 54.92 90 ASP A O 1
ATOM 677 N N . PHE A 1 91 ? 14.296 49.030 312.318 1.00 44.06 91 PHE A N 1
ATOM 678 C CA . PHE A 1 91 ? 14.187 49.682 311.015 1.00 50.37 91 PHE A CA 1
ATOM 679 C C . PHE A 1 91 ? 14.008 51.178 311.205 1.00 45.46 91 PHE A C 1
ATOM 680 O O . PHE A 1 91 ? 13.108 51.611 311.919 1.00 44.41 91 PHE A 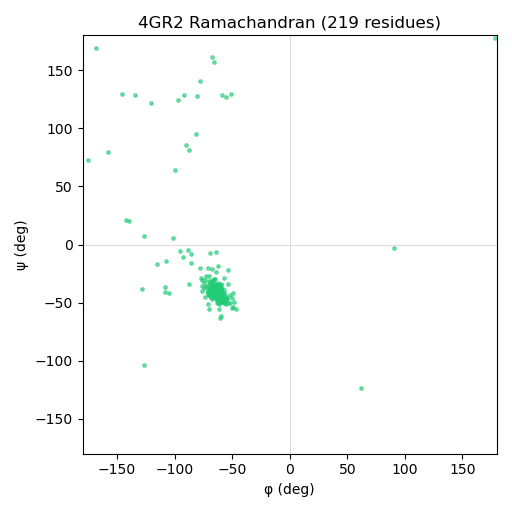O 1
ATOM 688 N N . GLU A 1 92 ? 14.833 51.963 310.531 1.00 48.38 92 GLU A N 1
ATOM 689 C CA . GLU A 1 92 ? 14.808 53.409 310.741 1.00 49.28 92 GLU A CA 1
ATOM 690 C C . GLU A 1 92 ? 13.833 54.076 309.789 1.00 46.23 92 GLU A C 1
ATOM 691 O O . GLU A 1 92 ? 14.229 54.533 308.718 1.00 43.61 92 GLU A O 1
ATOM 697 N N . TRP A 1 93 ? 12.558 54.126 310.189 1.00 43.46 93 TRP A N 1
ATOM 698 C CA . TRP A 1 93 ? 11.472 54.609 309.314 1.00 40.74 93 TRP A CA 1
ATOM 699 C C . TRP A 1 93 ? 11.638 56.053 308.846 1.00 53.55 93 TRP A C 1
ATOM 700 O O . TRP A 1 93 ? 11.282 56.407 307.717 1.00 42.93 93 TRP A O 1
ATOM 711 N N . ASP A 1 94 ? 12.136 56.905 309.732 1.00 46.14 94 ASP A N 1
ATOM 712 C CA . ASP A 1 94 ? 12.264 58.315 309.374 1.00 50.97 94 ASP A CA 1
ATOM 713 C C . ASP A 1 94 ? 13.455 58.520 308.465 1.00 48.06 94 ASP A C 1
ATOM 714 O O . ASP A 1 94 ? 13.393 59.323 307.549 1.00 53.07 94 ASP A O 1
ATOM 719 N N . ASN A 1 95 ? 14.521 57.758 308.690 1.00 45.25 95 ASN A N 1
ATOM 720 C CA . ASN A 1 95 ? 15.629 57.748 307.762 1.00 48.42 95 ASN A CA 1
ATOM 721 C C . ASN A 1 95 ? 15.252 57.274 306.348 1.00 53.62 95 ASN A C 1
ATOM 722 O O . ASN A 1 95 ? 15.618 57.927 305.366 1.00 51.65 95 ASN A O 1
ATOM 727 N N . MET A 1 96 ? 14.525 56.159 306.241 1.00 54.40 96 MET A N 1
ATOM 728 C CA . MET A 1 96 ? 14.032 55.691 304.932 1.00 49.41 96 MET A CA 1
ATOM 729 C C . MET A 1 96 ? 13.291 56.813 304.209 1.00 44.94 96 MET A C 1
ATOM 730 O O . MET A 1 96 ? 13.457 57.012 303.003 1.00 40.33 96 MET A O 1
ATOM 735 N N . LYS A 1 97 ? 12.457 57.527 304.959 1.00 45.13 97 LYS A N 1
ATOM 736 C CA . LYS A 1 97 ? 11.707 58.658 304.425 1.00 49.98 97 LYS A CA 1
ATOM 737 C C . LYS A 1 97 ? 12.653 59.761 303.969 1.00 52.14 97 LYS A C 1
ATOM 738 O O . LYS A 1 97 ? 12.514 60.272 302.866 1.00 50.55 97 LYS A O 1
ATOM 744 N N . ARG A 1 98 ? 13.623 60.124 304.809 1.00 48.66 98 ARG A N 1
ATOM 745 C CA . ARG A 1 98 ? 14.583 61.140 304.387 1.00 53.29 98 ARG A CA 1
ATOM 746 C C . ARG A 1 98 ? 15.327 60.662 303.133 1.00 53.12 98 ARG A C 1
ATOM 747 O O . ARG A 1 98 ? 15.664 61.464 302.258 1.00 48.90 98 ARG A O 1
ATOM 752 N N . LEU A 1 99 ? 15.561 59.350 303.038 1.00 51.48 99 LEU A N 1
ATOM 753 C CA . LEU A 1 99 ? 1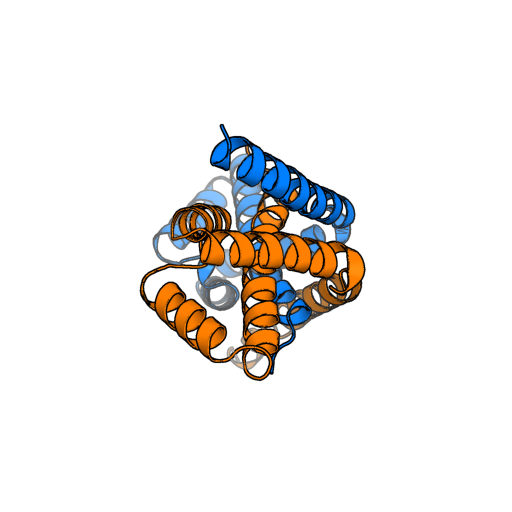6.246 58.790 301.878 1.00 49.29 99 LEU A CA 1
ATOM 754 C C . LEU A 1 99 ? 15.354 58.796 300.649 1.00 50.67 99 LEU A C 1
ATOM 755 O O . LEU A 1 99 ? 15.840 59.034 299.542 1.00 47.41 99 LEU A O 1
ATOM 760 N N . ALA A 1 100 ? 14.059 58.543 300.835 1.00 46.85 100 ALA A N 1
ATOM 761 C CA . ALA A 1 100 ? 13.126 58.619 299.712 1.00 46.15 100 ALA A CA 1
ATOM 762 C C . ALA A 1 100 ? 13.109 60.027 299.148 1.00 51.17 100 ALA A C 1
ATOM 763 O O . ALA A 1 100 ? 13.151 60.230 297.919 1.00 44.20 100 ALA A O 1
ATOM 765 N N . PHE A 1 101 ? 13.038 61.009 300.049 1.00 39.42 101 PHE A N 1
ATOM 766 C CA . PHE A 1 101 ? 12.951 62.400 299.603 1.00 47.77 101 PHE A CA 1
ATOM 767 C C . PHE A 1 101 ? 14.198 62.749 298.792 1.00 44.30 101 PHE A C 1
ATOM 768 O O . PHE A 1 101 ? 14.100 63.296 297.693 1.00 50.49 101 PHE A O 1
ATOM 776 N N . LYS A 1 102 ? 15.360 62.382 299.330 1.00 46.56 102 LYS A N 1
ATOM 777 C CA . LYS A 1 102 ? 16.635 62.653 298.682 1.00 49.00 102 LYS A CA 1
ATOM 778 C C . LYS A 1 102 ? 16.795 61.972 297.324 1.00 54.60 102 LYS A C 1
ATOM 779 O O . LYS A 1 102 ? 17.377 62.563 296.406 1.00 48.80 102 LYS A O 1
ATOM 784 N N . ASN A 1 103 ? 16.304 60.731 297.209 1.00 49.92 103 ASN A N 1
ATOM 785 C CA . ASN A 1 103 ? 16.308 59.996 295.937 1.00 49.42 103 ASN A CA 1
ATOM 786 C C . ASN A 1 103 ? 15.523 60.769 294.893 1.00 50.36 103 ASN A C 1
ATOM 787 O O . ASN A 1 103 ? 16.000 60.975 293.772 1.00 49.85 103 ASN A O 1
ATOM 792 N N . VAL A 1 104 ? 14.326 61.219 295.268 1.00 46.21 104 VAL A N 1
ATOM 793 C CA . VAL A 1 104 ? 13.492 61.959 294.329 1.00 49.00 104 VAL A CA 1
ATOM 794 C C . VAL A 1 104 ? 14.123 63.321 293.939 1.00 54.82 104 VAL A C 1
ATOM 795 O O . VAL A 1 104 ? 14.097 63.715 292.762 1.00 47.01 104 VAL A O 1
ATOM 799 N N . ASP A 1 105 ? 14.707 64.015 294.918 1.00 52.48 105 ASP A N 1
ATOM 800 C CA . ASP A 1 105 ? 15.397 65.278 294.647 1.00 56.74 105 ASP A CA 1
ATOM 801 C C . ASP A 1 105 ? 16.601 65.076 293.734 1.00 55.62 105 ASP A C 1
ATOM 802 O O . ASP A 1 105 ? 16.762 65.786 292.735 1.00 54.42 105 ASP A O 1
ATOM 807 N N . ASP A 1 106 ? 17.448 64.111 294.083 1.00 51.52 106 ASP A N 1
ATOM 808 C CA . ASP A 1 106 ? 18.637 63.824 293.286 1.00 47.81 106 ASP A CA 1
ATOM 809 C C . ASP A 1 106 ? 18.266 63.340 291.884 1.00 55.71 106 ASP A C 1
ATOM 810 O O . ASP A 1 106 ? 18.945 63.676 290.909 1.00 57.14 106 ASP A O 1
ATOM 815 N N . SER A 1 107 ? 17.192 62.562 291.785 1.00 54.42 107 SER A N 1
ATOM 816 C CA . SER A 1 107 ? 16.731 62.062 290.491 1.00 55.54 107 SER A CA 1
ATOM 817 C C . SER A 1 107 ? 16.274 63.200 289.586 1.00 56.00 107 SER A C 1
ATOM 818 O O . SER A 1 107 ? 16.577 63.203 288.387 1.00 52.97 107 SER A O 1
ATOM 821 N N . ASN A 1 108 ? 15.506 64.130 290.148 1.00 54.24 108 ASN A N 1
ATOM 822 C CA . ASN A 1 108 ? 15.035 65.287 289.392 1.00 55.54 108 ASN A CA 1
ATOM 823 C C . ASN A 1 108 ? 16.217 66.041 288.788 1.00 56.00 108 ASN A C 1
ATOM 824 O O . ASN A 1 108 ? 16.251 66.321 287.591 1.00 56.11 108 ASN A O 1
ATOM 829 N N . THR A 1 109 ? 17.193 66.340 289.642 1.00 55.28 109 THR A N 1
ATOM 830 C CA . THR A 1 109 ? 18.380 67.095 289.266 1.00 54.89 109 THR A CA 1
ATOM 831 C C . THR A 1 109 ? 19.193 66.403 288.173 1.00 64.33 109 THR A C 1
ATOM 832 O O . THR A 1 109 ? 19.616 67.038 287.204 1.00 57.87 109 THR A O 1
ATOM 836 N N . ARG A 1 110 ? 19.395 65.099 288.325 1.00 55.57 110 ARG A N 1
ATOM 837 C CA . ARG A 1 110 ? 20.184 64.327 287.383 1.00 58.82 110 ARG A CA 1
ATOM 838 C C . ARG A 1 110 ? 19.452 64.171 286.048 1.00 56.97 110 ARG A C 1
ATOM 839 O O . ARG A 1 110 ? 20.062 64.328 284.992 1.00 58.43 110 ARG A O 1
ATOM 847 N N . LEU A 1 111 ? 18.153 63.875 286.084 1.00 52.49 111 LEU A N 1
ATOM 848 C CA . LEU A 1 111 ? 17.379 63.786 284.837 1.00 50.07 111 LEU A CA 1
ATOM 849 C C . LEU A 1 111 ? 17.478 65.095 284.046 1.00 55.79 111 LEU A C 1
ATOM 850 O O . LEU A 1 111 ? 17.596 65.091 282.819 1.00 50.92 111 LEU A O 1
ATOM 855 N N . MET A 1 112 ? 17.444 66.216 284.759 1.00 55.47 112 MET A N 1
ATOM 856 C CA . MET A 1 112 ? 17.483 67.533 284.118 1.00 55.52 112 MET A CA 1
ATOM 857 C C . MET A 1 112 ? 18.846 67.829 283.521 1.00 54.38 112 MET A C 1
ATOM 858 O O . MET A 1 112 ? 18.958 68.137 282.332 1.00 56.66 112 MET A O 1
ATOM 863 N N . ARG A 1 113 ? 19.875 67.739 284.360 1.00 53.86 113 ARG A N 1
ATOM 864 C CA . ARG A 1 113 ? 21.247 67.967 283.935 1.00 60.44 113 ARG A CA 1
ATOM 865 C C . ARG A 1 113 ? 21.592 67.134 282.710 1.00 64.57 113 ARG A C 1
ATOM 866 O O . ARG A 1 113 ? 22.070 67.675 281.710 1.00 64.71 113 ARG A O 1
ATOM 874 N N . GLU A 1 114 ? 21.309 65.835 282.768 1.00 53.62 114 GLU A N 1
ATOM 875 C CA . GLU A 1 114 ? 21.695 64.932 281.683 1.00 62.59 114 GLU A CA 1
ATOM 876 C C . GLU A 1 114 ? 20.939 65.144 280.366 1.00 62.87 114 GLU A C 1
ATOM 877 O O . GLU A 1 114 ? 21.494 64.924 279.285 1.00 61.80 114 GLU A O 1
ATOM 883 N N . TYR A 1 115 ? 19.688 65.582 280.444 1.00 60.48 115 TYR A N 1
ATOM 884 C CA . TYR A 1 115 ? 18.939 65.883 279.224 1.00 60.20 115 TYR A CA 1
ATOM 885 C C . TYR A 1 115 ? 19.470 67.109 278.447 1.00 68.17 115 TYR A C 1
ATOM 886 O O . TYR A 1 115 ? 19.508 67.090 277.216 1.00 70.83 115 TYR A O 1
ATOM 895 N N . VAL A 1 116 ? 19.863 68.169 279.154 1.00 64.32 116 VAL A N 1
ATOM 896 C CA . VAL A 1 116 ? 20.351 69.380 278.484 1.00 74.41 116 VAL A CA 1
ATOM 897 C C . VAL A 1 116 ? 21.875 69.389 278.310 1.00 78.34 116 VAL A C 1
ATOM 898 O O . VAL A 1 116 ? 22.419 70.234 277.593 1.00 82.74 116 VAL A O 1
ATOM 902 N N . LEU A 1 117 ? 22.561 68.454 278.961 1.00 68.44 117 LEU A N 1
ATOM 903 C CA . LEU A 1 117 ? 24.000 68.321 278.790 1.00 63.59 117 LEU A CA 1
ATOM 904 C C . LEU A 1 117 ? 24.299 67.111 277.905 1.00 69.75 117 LEU A C 1
ATOM 905 O O . LEU A 1 117 ? 25.357 67.030 277.278 1.00 72.85 117 LEU A O 1
ATOM 907 N N . VAL B 1 3 ? 23.157 45.869 310.636 1.00 72.04 3 VAL B N 1
ATOM 908 C CA . VAL B 1 3 ? 22.096 44.869 310.508 1.00 63.85 3 VAL B CA 1
ATOM 909 C C . VAL B 1 3 ? 22.648 43.560 309.931 1.00 65.72 3 VAL B C 1
ATOM 910 O O . VAL B 1 3 ? 23.170 43.537 308.812 1.00 61.87 3 VAL B O 1
ATOM 914 N N . PRO B 1 4 ? 22.550 42.465 310.707 1.00 60.69 4 PRO B N 1
ATOM 915 C CA . PRO B 1 4 ? 23.091 41.168 310.274 1.00 59.77 4 PRO B CA 1
ATOM 916 C C . PRO B 1 4 ? 22.635 40.764 308.871 1.00 60.63 4 PRO B C 1
ATOM 917 O O . PRO B 1 4 ? 21.443 40.826 308.563 1.00 61.51 4 PRO B O 1
ATOM 921 N N . GLY B 1 5 ? 23.585 40.394 308.016 1.00 59.18 5 GLY B N 1
ATOM 922 C CA . GLY B 1 5 ? 23.257 39.923 306.683 1.00 59.45 5 GLY B CA 1
ATOM 923 C C . GLY B 1 5 ? 23.194 41.000 305.623 1.00 64.93 5 GLY B C 1
ATOM 924 O O . GLY B 1 5 ? 22.959 40.692 304.450 1.00 60.13 5 GLY B O 1
ATOM 925 N N . PHE B 1 6 ? 23.393 42.252 306.048 1.00 68.24 6 PHE B N 1
ATOM 926 C CA . PHE B 1 6 ? 23.435 43.430 305.166 1.00 70.62 6 PHE B CA 1
ATOM 927 C C . PHE B 1 6 ? 24.783 44.163 305.270 1.00 73.05 6 PHE B C 1
ATOM 928 O O . PHE B 1 6 ? 25.181 44.609 306.351 1.00 75.50 6 PHE B O 1
ATOM 936 N N . GLY B 1 7 ? 25.475 44.287 304.142 1.00 75.06 7 GLY B N 1
ATOM 937 C CA . GLY B 1 7 ? 26.760 44.961 304.114 1.00 81.46 7 GLY B CA 1
ATOM 938 C C . GLY B 1 7 ? 26.970 45.784 302.858 1.00 84.68 7 GLY B C 1
ATOM 939 O O . GLY B 1 7 ? 28.106 46.091 302.486 1.00 88.83 7 GLY B O 1
ATOM 940 N N . GLU B 1 8 ? 25.869 46.134 302.200 0.47 77.62 8 GLU B N 1
ATOM 941 C CA . GLU B 1 8 ? 25.908 46.980 301.012 1.00 75.01 8 GLU B CA 1
ATOM 942 C C . GLU B 1 8 ? 24.956 48.156 301.212 0.88 70.72 8 GLU B C 1
ATOM 943 O O . GLU B 1 8 ? 25.261 49.109 301.933 0.66 75.75 8 GLU B O 1
ATOM 945 N N . ALA B 1 9 ? 23.799 48.085 300.568 1.00 69.84 9 ALA B N 1
ATOM 946 C CA . ALA B 1 9 ? 22.721 49.019 300.845 1.00 58.57 9 ALA B CA 1
ATOM 947 C C . ALA B 1 9 ? 22.028 48.607 302.145 1.00 65.06 9 ALA B C 1
ATOM 948 O O . ALA B 1 9 ? 21.864 47.417 302.417 1.00 67.33 9 ALA B O 1
ATOM 950 N N . SER B 1 10 ? 21.649 49.587 302.963 1.00 63.10 10 SER B N 1
ATOM 951 C CA . SER B 1 10 ? 20.829 49.319 304.143 1.00 61.35 10 SER B CA 1
ATOM 952 C C . SER B 1 10 ? 19.441 48.876 303.683 1.00 53.55 10 SER B C 1
ATOM 953 O O . SER B 1 10 ? 19.064 49.127 302.532 1.00 52.19 10 SER B O 1
ATOM 956 N N . PRO B 1 11 ? 18.670 48.230 304.577 1.00 55.88 11 PRO B N 1
ATOM 957 C CA . PRO B 1 11 ? 17.263 47.985 304.249 1.00 48.17 11 PRO B CA 1
ATOM 958 C C . PRO B 1 11 ? 16.511 49.288 304.012 1.00 47.96 11 PRO B C 1
ATOM 959 O O . PRO B 1 11 ? 15.621 49.316 303.167 1.00 42.56 11 PRO B O 1
ATOM 963 N N . GLU B 1 12 ? 16.855 50.348 304.746 1.00 46.15 12 GLU B N 1
ATOM 964 C CA . GLU B 1 12 ? 16.199 51.641 304.546 1.00 44.14 12 GLU B CA 1
ATOM 965 C C . GLU B 1 12 ? 16.438 52.197 303.139 1.00 42.95 12 GLU B C 1
ATOM 966 O O . GLU B 1 12 ? 15.512 52.728 302.488 1.00 41.43 12 GLU B O 1
ATOM 972 N N . ALA B 1 13 ? 17.677 52.084 302.663 1.00 45.59 13 ALA B N 1
ATOM 973 C CA . ALA B 1 13 ? 18.004 52.615 301.336 1.00 46.66 13 ALA B CA 1
ATOM 974 C C . ALA B 1 13 ? 17.309 51.781 300.288 1.00 48.11 13 ALA B C 1
ATOM 975 O O . ALA B 1 13 ? 16.823 52.306 299.295 1.00 47.06 13 ALA B O 1
ATOM 977 N N . LYS B 1 14 ? 17.241 50.470 300.519 1.00 46.93 14 LYS B N 1
ATOM 978 C CA . LYS B 1 14 ? 16.540 49.589 299.590 1.00 48.34 14 LYS B CA 1
ATOM 979 C C . LYS B 1 14 ? 15.069 49.955 299.513 1.00 41.71 14 LYS B C 1
ATOM 980 O O . LYS B 1 14 ? 14.513 50.085 298.422 1.00 39.68 14 LYS B O 1
ATOM 986 N N . ALA B 1 15 ? 14.441 50.109 300.675 1.00 40.71 15 ALA B N 1
ATOM 987 C CA . ALA B 1 15 ? 13.035 50.489 300.736 1.00 42.91 15 ALA B CA 1
ATOM 988 C C . ALA B 1 15 ? 12.836 51.859 300.092 1.00 43.48 15 ALA B C 1
ATOM 989 O O . ALA B 1 15 ? 11.832 52.097 299.403 1.00 40.29 15 ALA B O 1
ATOM 991 N N . ALA B 1 16 ? 13.790 52.752 300.352 1.00 42.40 16 ALA B N 1
ATOM 992 C CA . ALA B 1 16 ? 13.780 54.123 299.809 1.00 42.14 16 ALA B CA 1
ATOM 993 C C . ALA B 1 16 ? 13.765 54.176 298.269 1.00 46.29 16 ALA B C 1
ATOM 994 O O . ALA B 1 16 ? 13.029 54.972 297.659 1.00 44.39 16 ALA B O 1
ATOM 996 N N . LYS B 1 17 ? 14.580 53.325 297.645 1.00 47.94 17 LYS B N 1
ATOM 997 C CA . LYS B 1 17 ? 14.631 53.220 296.181 1.00 43.24 17 LYS B CA 1
ATOM 998 C C . LYS B 1 17 ? 13.338 52.616 295.638 1.00 49.15 17 LYS B C 1
ATOM 999 O O . LYS B 1 17 ? 12.855 53.023 294.590 1.00 42.71 17 LYS B O 1
ATOM 1005 N N . HIS B 1 18 ? 12.786 51.621 296.329 0.90 41.43 18 HIS B N 1
ATOM 1006 C CA A HIS B 1 18 ? 11.500 51.061 295.946 0.45 44.36 18 HIS B CA 1
ATOM 1007 C CA B HIS B 1 18 ? 11.484 51.070 295.944 0.55 44.36 18 HIS B CA 1
ATOM 1008 C C . HIS B 1 18 ? 10.377 52.113 296.026 0.61 40.59 18 HIS B C 1
ATOM 1009 O O . HIS B 1 18 ? 9.526 52.188 295.143 1.00 40.77 18 HIS B O 1
ATOM 1022 N N . LEU B 1 19 ? 10.378 52.926 297.087 1.00 42.06 19 LEU B N 1
ATOM 1023 C CA . LEU B 1 19 ? 9.386 54.001 297.196 1.00 41.89 19 LEU B CA 1
ATOM 1024 C C . LEU B 1 19 ? 9.530 55.033 296.054 1.00 37.78 19 LEU B C 1
ATOM 1025 O O . LEU B 1 19 ? 8.546 55.399 295.403 1.00 41.49 19 LEU B O 1
ATOM 1030 N N . HIS B 1 20 ? 10.766 55.456 295.804 1.00 41.10 20 HIS B N 1
ATOM 1031 C CA . HIS B 1 20 ? 11.081 56.368 294.690 1.00 44.71 20 HIS B CA 1
ATOM 1032 C C . HIS B 1 20 ? 10.390 55.895 293.398 1.00 44.92 20 HIS B C 1
ATOM 1033 O O . HIS B 1 20 ? 9.589 56.620 292.798 1.00 42.62 20 HIS B O 1
ATOM 1040 N N . ASP B 1 21 ? 10.654 54.644 293.015 1.00 42.42 21 ASP B N 1
ATOM 1041 C CA . ASP B 1 21 ? 10.051 54.074 291.817 1.00 44.13 21 ASP B CA 1
ATOM 1042 C C . ASP B 1 21 ? 8.548 53.971 291.944 1.00 39.82 21 ASP B C 1
ATOM 1043 O O . ASP B 1 21 ? 7.823 54.235 290.975 1.00 42.51 21 ASP B O 1
ATOM 1048 N N . PHE B 1 22 ? 8.076 53.573 293.124 1.00 40.97 22 PHE B N 1
ATOM 1049 C CA . PHE B 1 22 ? 6.633 53.554 293.386 1.00 44.61 22 PHE B CA 1
ATOM 1050 C C . PHE B 1 22 ? 6.009 54.958 293.181 1.00 39.87 22 PHE B C 1
ATOM 1051 O O . PHE B 1 22 ? 4.940 55.082 292.597 1.00 40.84 22 PHE B O 1
ATOM 1059 N N . PHE B 1 23 ? 6.677 56.001 293.670 1.00 45.15 23 PHE B N 1
ATOM 1060 C CA . PHE B 1 23 ? 6.168 57.373 293.505 1.00 44.94 23 PHE B CA 1
ATOM 1061 C C . PHE B 1 23 ? 6.128 57.817 292.051 1.00 45.12 23 PHE B C 1
ATOM 1062 O O . PHE B 1 23 ? 5.185 58.501 291.640 1.00 48.31 23 PHE B O 1
ATOM 1070 N N . THR B 1 24 ? 7.128 57.422 291.267 1.00 45.93 24 THR B N 1
ATOM 1071 C CA . THR B 1 24 ? 7.085 57.663 289.809 1.00 42.36 24 THR B CA 1
ATOM 1072 C C . THR B 1 24 ? 5.852 57.051 289.185 1.00 40.56 24 THR B C 1
ATOM 1073 O O . THR B 1 24 ? 5.206 57.662 288.351 1.00 47.11 24 THR B O 1
ATOM 1077 N N . TYR B 1 25 ? 5.509 55.840 289.618 1.00 44.68 25 TYR B N 1
ATOM 1078 C CA . TYR B 1 25 ? 4.344 55.135 289.100 1.00 46.64 25 TYR B CA 1
ATOM 1079 C C . TYR B 1 25 ? 3.017 55.776 289.529 1.00 47.88 25 TYR B C 1
ATOM 1080 O O . TYR B 1 25 ? 2.090 55.878 288.723 1.00 53.31 25 TYR B O 1
ATOM 1089 N N . VAL B 1 26 ? 2.913 56.165 290.801 1.00 48.78 26 VAL B N 1
ATOM 1090 C CA . VAL B 1 26 ? 1.761 56.939 291.267 1.00 48.56 26 VAL B CA 1
ATOM 1091 C C . VAL B 1 26 ? 1.622 58.226 290.424 1.00 41.41 26 VAL B C 1
ATOM 1092 O O . VAL B 1 26 ? 0.548 58.539 289.925 1.00 48.99 26 VAL B O 1
ATOM 1096 N N . ALA B 1 27 ? 2.725 58.932 290.235 1.00 43.02 27 ALA B N 1
ATOM 1097 C CA . ALA B 1 27 ? 2.703 60.210 289.509 1.00 47.22 27 ALA B CA 1
ATOM 1098 C C . ALA B 1 27 ? 2.206 60.056 288.079 1.00 53.11 27 ALA B C 1
ATOM 1099 O O . ALA B 1 27 ? 1.507 60.931 287.547 1.00 49.92 27 ALA B O 1
ATOM 1101 N N . VAL B 1 28 ? 2.593 58.949 287.444 1.00 49.02 28 VAL B N 1
ATOM 1102 C CA . VAL B 1 28 ? 2.154 58.673 286.087 1.00 52.27 28 VAL B CA 1
ATOM 1103 C C . VAL B 1 28 ? 0.660 58.367 286.085 1.00 54.00 28 VAL B C 1
ATOM 1104 O O . VAL B 1 28 ? -0.056 58.718 285.145 1.00 59.94 28 VAL B O 1
ATOM 1108 N N . ARG B 1 29 ? 0.170 57.738 287.145 1.00 50.33 29 ARG B N 1
ATOM 1109 C CA . ARG B 1 29 ? -1.253 57.432 287.184 1.00 55.11 29 ARG B CA 1
ATOM 1110 C C . ARG B 1 29 ? -2.038 58.723 287.471 1.00 61.18 29 ARG B C 1
ATOM 1111 O O . ARG B 1 29 ? -3.115 58.963 286.901 1.00 60.91 29 ARG B O 1
ATOM 1119 N N . ILE B 1 30 ? -1.468 59.565 288.331 1.00 53.64 30 ILE B N 1
ATOM 1120 C CA . ILE B 1 30 ? -2.034 60.874 288.632 1.00 58.89 30 ILE B CA 1
ATOM 1121 C C . ILE B 1 30 ? -2.112 61.743 287.358 1.00 63.44 30 ILE B C 1
ATOM 1122 O O . ILE B 1 30 ? -3.206 62.094 286.903 1.00 68.09 30 ILE B O 1
ATOM 1127 N N . VAL B 1 31 ? -0.955 62.058 286.776 1.00 55.12 31 VAL B N 1
ATOM 1128 C CA . VAL B 1 31 ? -0.890 62.867 285.561 1.00 53.06 31 VAL B CA 1
ATOM 1129 C C . VAL B 1 31 ? -1.765 62.290 284.434 1.00 62.99 31 VAL B C 1
ATOM 1130 O O . VAL B 1 31 ? -2.365 63.039 283.659 1.00 62.02 31 VAL B O 1
ATOM 1134 N N . SER B 1 32 ? -1.866 60.967 284.361 1.00 58.69 32 SER B N 1
ATOM 1135 C CA . SER B 1 32 ? -2.699 60.349 283.332 1.00 62.20 32 SER B CA 1
ATOM 1136 C C . SER B 1 32 ? -4.157 60.706 283.541 1.00 68.42 32 SER B C 1
ATOM 1137 O O . SER B 1 32 ? -4.870 61.028 282.585 1.00 74.14 32 SER B O 1
ATOM 1140 N N . ALA B 1 33 ? -4.593 60.656 284.797 1.00 69.00 33 ALA B N 1
ATOM 1141 C CA . ALA B 1 33 ? -5.977 60.968 285.146 1.00 69.89 33 ALA B CA 1
ATOM 1142 C C . ALA B 1 33 ? -6.333 62.406 284.757 1.00 70.65 33 ALA B C 1
ATOM 1143 O O . ALA B 1 33 ? -7.347 62.652 284.103 1.00 70.60 33 ALA B O 1
ATOM 1145 N N . GLN B 1 34 ? -5.472 63.341 285.154 1.00 71.39 34 GLN B N 1
ATOM 1146 C CA . GLN B 1 34 ? -5.654 64.765 284.885 1.00 70.35 34 GLN B CA 1
ATOM 1147 C C . GLN B 1 34 ? -5.777 65.067 283.400 1.00 79.53 34 GLN B C 1
ATOM 1148 O O . GLN B 1 34 ? -6.418 66.044 283.006 1.00 83.07 34 GLN B O 1
ATOM 1154 N N . LEU B 1 35 ? -5.145 64.229 282.584 1.00 78.53 35 LEU B N 1
ATOM 1155 C CA . LEU B 1 35 ? -5.133 64.406 281.140 1.00 76.21 35 LEU B CA 1
ATOM 1156 C C . LEU B 1 35 ? -6.439 63.977 280.478 1.00 82.17 35 LEU B C 1
ATOM 1157 O O . LEU B 1 35 ? -6.801 64.508 279.427 1.00 84.72 35 LEU B O 1
ATOM 1162 N N . GLU B 1 36 ? -7.143 63.022 281.082 1.00 82.25 36 GLU B N 1
ATOM 1163 C CA . GLU B 1 36 ? -8.243 62.353 280.385 1.00 86.57 36 GLU B CA 1
ATOM 1164 C C . GLU B 1 36 ? -9.424 63.252 279.965 1.00 89.47 36 GLU B C 1
ATOM 1165 O O . GLU B 1 36 ? -10.204 62.880 279.086 1.00 95.06 36 GLU B O 1
ATOM 1171 N N . SER B 1 37 ? -9.550 64.432 280.567 1.00 90.79 37 SER B N 1
ATOM 1172 C CA . SER B 1 37 ? -10.529 65.415 280.082 1.00 95.26 37 SER B CA 1
ATOM 1173 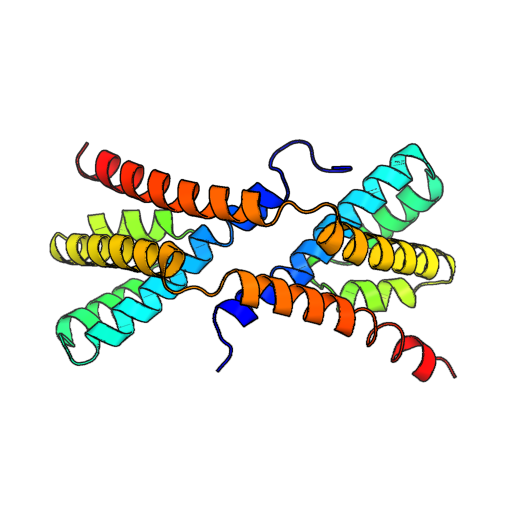C C . SER B 1 37 ? -10.014 66.862 280.083 1.00 95.24 37 SER B C 1
ATOM 1174 O O . SER B 1 37 ? -10.800 67.813 280.068 1.00 99.64 37 SER B O 1
ATOM 1177 N N . TYR B 1 38 ? -8.692 67.016 280.097 1.00 90.40 38 TYR B N 1
ATOM 1178 C CA . TYR B 1 38 ? -8.059 68.326 279.998 1.00 88.79 38 TYR B CA 1
ATOM 1179 C C . TYR B 1 38 ? -7.250 68.410 278.710 1.00 91.12 38 TYR B C 1
ATOM 1180 O O . TYR B 1 38 ? -6.892 69.502 278.266 1.00 97.18 38 TYR B O 1
ATOM 1182 N N . ASN B 1 39 ? -6.973 67.245 278.121 1.00 89.99 39 ASN B N 1
ATOM 1183 C CA . ASN B 1 39 ? -6.172 67.128 276.900 1.00 85.66 39 ASN B CA 1
ATOM 1184 C C . ASN B 1 39 ? -6.145 65.679 276.427 1.00 86.19 39 ASN B C 1
ATOM 1185 O O . ASN B 1 39 ? -5.122 65.004 276.554 1.00 87.15 39 ASN B O 1
ATOM 1190 N N . PRO B 1 40 ? -7.267 65.188 275.875 1.00 87.77 40 PRO B N 1
ATOM 1191 C CA . PRO B 1 40 ? -7.327 63.760 275.540 1.00 82.89 40 PRO B CA 1
ATOM 1192 C C . PRO B 1 40 ? -6.381 63.386 274.400 1.00 82.72 40 PRO B C 1
ATOM 1193 O O . PRO B 1 40 ? -6.031 62.213 274.267 1.00 80.31 40 PRO B O 1
ATOM 1197 N N . GLU B 1 41 ? -5.982 64.367 273.594 1.00 84.29 41 GLU B N 1
ATOM 1198 C CA . GLU B 1 41 ? -4.984 64.141 272.554 1.00 82.89 41 GLU B CA 1
ATOM 1199 C C . GLU B 1 41 ? -3.680 63.710 273.213 1.00 81.57 41 GLU B C 1
ATOM 1200 O O . GLU B 1 41 ? -3.019 62.772 272.755 1.00 77.61 41 GLU B O 1
ATOM 1202 N N . ALA B 1 42 ? -3.328 64.400 274.300 1.00 82.73 42 ALA B N 1
ATOM 1203 C CA . ALA B 1 42 ? -2.126 64.095 275.073 1.00 75.41 42 ALA B CA 1
ATOM 1204 C C . ALA B 1 42 ? -2.310 62.855 275.945 1.00 80.38 42 ALA B C 1
ATOM 1205 O O . ALA B 1 42 ? -1.344 62.131 276.200 1.00 80.52 42 ALA B O 1
ATOM 1207 N N . TYR B 1 43 ? -3.539 62.606 276.397 1.00 79.65 43 TYR B N 1
ATOM 1208 C CA . TYR B 1 43 ? -3.827 61.373 277.133 1.00 79.85 43 TYR B CA 1
ATOM 1209 C C . TYR B 1 43 ? -3.603 60.149 276.247 1.00 77.19 43 TYR B C 1
ATOM 1210 O O . TYR B 1 43 ? -3.057 59.143 276.699 1.00 74.92 43 TYR B O 1
ATOM 1219 N N . MET B 1 44 ? -4.033 60.241 274.989 1.00 78.20 44 MET B N 1
ATOM 1220 C CA . MET B 1 44 ? -3.850 59.155 274.031 1.00 73.07 44 MET B CA 1
ATOM 1221 C C . MET B 1 44 ? -2.362 58.898 273.801 1.00 73.48 44 MET B C 1
ATOM 1222 O O . MET B 1 44 ? -1.906 57.752 273.829 1.00 70.30 44 MET B O 1
ATOM 1223 N N . GLU B 1 45 ? -1.609 59.971 273.576 1.00 72.38 45 GLU B N 1
ATOM 1224 C CA . GLU B 1 45 ? -0.171 59.858 273.366 1.00 69.20 45 GLU B CA 1
ATOM 1225 C C . GLU B 1 45 ? 0.540 59.231 274.564 1.00 72.23 45 GLU B C 1
ATOM 1226 O O . GLU B 1 45 ? 1.431 58.396 274.389 1.00 69.20 45 GLU B O 1
ATOM 1232 N N . LEU B 1 46 ? 0.154 59.636 275.775 1.00 72.57 46 LEU B N 1
ATOM 1233 C CA . LEU B 1 46 ? 0.717 59.042 276.991 1.00 66.82 46 LEU B CA 1
ATOM 1234 C C . LEU B 1 46 ? 0.362 57.563 277.046 1.00 67.36 46 LEU B C 1
ATOM 1235 O O . LEU B 1 46 ? 1.199 56.735 277.388 1.00 63.43 46 LEU B O 1
ATOM 1240 N N . ARG B 1 47 ? -0.876 57.245 276.682 1.00 66.03 47 ARG B N 1
ATOM 1241 C CA . ARG B 1 47 ? -1.348 55.869 276.646 1.00 67.44 47 ARG B CA 1
ATOM 1242 C C . ARG B 1 47 ? -0.586 55.042 275.604 1.00 72.02 47 ARG B C 1
ATOM 1243 O O . ARG B 1 47 ? -0.308 53.852 275.813 1.00 70.90 47 ARG B O 1
ATOM 1251 N N . GLU B 1 48 ? -0.236 55.674 274.487 1.00 71.84 48 GLU B N 1
ATOM 1252 C CA . GLU B 1 48 ? 0.546 54.992 273.458 1.00 70.10 48 GLU B CA 1
ATOM 1253 C C . GLU B 1 48 ? 1.988 54.725 273.928 1.00 69.05 48 GLU B C 1
ATOM 1254 O O . GLU B 1 48 ? 2.547 53.656 273.663 1.00 70.72 48 GLU B O 1
ATOM 1260 N N . PHE B 1 49 ? 2.574 55.686 274.645 1.00 60.86 49 PHE B N 1
ATOM 1261 C CA . PHE B 1 49 ? 3.950 55.568 275.140 1.00 59.01 49 PHE B CA 1
ATOM 1262 C C . PHE B 1 49 ? 4.087 54.462 276.191 1.00 62.87 49 PHE B C 1
ATOM 1263 O O . PHE B 1 49 ? 5.077 53.725 276.216 1.00 62.67 49 PHE B O 1
ATOM 1271 N N . LEU B 1 50 ? 3.084 54.359 277.057 1.00 63.13 50 LEU B N 1
ATOM 1272 C CA . LEU B 1 50 ? 3.073 53.381 278.139 1.00 63.80 50 LEU B CA 1
ATOM 1273 C C . LEU B 1 50 ? 3.105 51.931 277.635 1.00 65.92 50 LEU B C 1
ATOM 1274 O O . LEU B 1 50 ? 3.704 51.062 278.278 1.00 66.01 50 LEU B O 1
ATOM 1279 N N . ASP B 1 51 ? 2.459 51.685 276.494 1.00 68.51 51 ASP B N 1
ATOM 1280 C CA . ASP B 1 51 ? 2.452 50.370 275.836 1.00 67.16 51 ASP B CA 1
ATOM 1281 C C . ASP B 1 51 ? 3.839 49.769 275.683 1.00 68.55 51 ASP B C 1
ATOM 1282 O O . ASP B 1 51 ? 4.098 48.644 276.096 1.00 75.74 51 ASP B O 1
ATOM 1287 N N . THR B 1 52 ? 4.729 50.539 275.076 1.00 63.41 52 THR B N 1
ATOM 1288 C CA . THR B 1 52 ? 6.048 50.055 274.722 1.00 61.80 52 THR B CA 1
ATOM 1289 C C . THR B 1 52 ? 7.122 50.519 275.691 1.00 60.91 52 THR B C 1
ATOM 1290 O O . THR B 1 52 ? 8.311 50.290 275.469 1.00 57.00 52 THR B O 1
ATOM 1294 N N . ASN B 1 53 ? 6.708 51.187 276.762 1.00 62.53 53 ASN B N 1
ATOM 1295 C CA . ASN B 1 53 ? 7.667 51.718 277.722 1.00 61.69 53 ASN B CA 1
ATOM 1296 C C . ASN B 1 53 ? 7.261 51.420 279.145 1.00 63.93 53 ASN B C 1
ATOM 1297 O O . ASN B 1 53 ? 6.137 51.704 279.553 1.00 67.39 53 ASN B O 1
ATOM 1302 N N . SER B 1 54 ? 8.186 50.850 279.900 1.00 59.11 54 SER B N 1
ATOM 1303 C CA . SER B 1 54 ? 7.861 50.360 281.230 1.00 65.93 54 SER B CA 1
ATOM 1304 C C . SER B 1 54 ? 8.193 51.305 282.369 1.00 49.11 54 SER B C 1
ATOM 1305 O O . SER B 1 54 ? 9.345 51.717 282.528 1.00 57.64 54 SER B O 1
ATOM 1308 N N . VAL B 1 55 ? 7.190 51.612 283.178 1.00 56.93 55 VAL B N 1
ATOM 1309 C CA . VAL B 1 55 ? 7.392 52.439 284.375 1.00 58.44 55 VAL B CA 1
ATOM 1310 C C . VAL B 1 55 ? 8.309 51.804 285.443 1.00 62.15 55 VAL B C 1
ATOM 1311 O O . VAL B 1 55 ? 8.649 52.476 286.418 1.00 53.81 55 VAL B O 1
ATOM 1315 N N . SER B 1 56 ? 8.720 50.538 285.252 1.00 60.58 56 SER B N 1
ATOM 1316 C CA . SER B 1 56 ? 9.425 49.761 286.298 1.00 49.96 56 SER B CA 1
ATOM 1317 C C . SER B 1 56 ? 10.769 50.323 286.830 1.00 61.27 56 SER B C 1
ATOM 1318 O O . SER B 1 56 ? 10.880 50.625 288.028 1.00 59.41 56 SER B O 1
ATOM 1321 N N . ASP B 1 57 ? 11.786 50.468 285.979 1.00 66.85 57 ASP B N 1
ATOM 1322 C CA . ASP B 1 57 ? 12.865 51.415 286.305 1.00 64.27 57 ASP B CA 1
ATOM 1323 C C . ASP B 1 57 ? 12.316 52.778 285.897 1.00 61.46 57 ASP B C 1
ATOM 1324 O O . ASP B 1 57 ? 12.416 53.171 284.732 1.00 60.02 57 ASP B O 1
ATOM 1329 N N . GLY B 1 58 ? 11.734 53.487 286.861 1.00 58.12 58 GLY B N 1
ATOM 1330 C CA . GLY B 1 58 ? 11.066 54.744 286.589 1.00 54.36 58 GLY B CA 1
ATOM 1331 C C . GLY B 1 58 ? 11.917 55.875 286.049 1.00 54.69 58 GLY B C 1
ATOM 1332 O O . GLY B 1 58 ? 11.427 56.710 285.292 1.00 54.67 58 GLY B O 1
ATOM 1333 N N . ASP B 1 59 ? 13.180 55.956 286.452 1.00 52.34 59 ASP B N 1
ATOM 1334 C CA . ASP B 1 59 ? 14.006 57.038 285.928 1.00 45.62 59 ASP B CA 1
ATOM 1335 C C . ASP B 1 59 ? 14.412 56.779 284.479 1.00 54.13 59 ASP B C 1
ATOM 1336 O O . ASP B 1 59 ? 14.535 57.730 283.685 1.00 50.97 59 ASP B O 1
ATOM 1341 N N . LYS B 1 60 ? 14.603 55.501 284.133 1.00 49.48 60 LYS B N 1
ATOM 1342 C CA . LYS B 1 60 ? 14.906 55.131 282.751 1.00 49.26 60 LYS B CA 1
ATOM 1343 C C . LYS B 1 60 ? 13.690 55.439 281.897 1.00 48.54 60 LYS B C 1
ATOM 1344 O O . LYS B 1 60 ? 13.826 55.965 280.799 1.00 48.07 60 LYS B O 1
ATOM 1346 N N . PHE B 1 61 ? 12.503 55.130 282.415 1.00 45.51 61 PHE B N 1
ATOM 1347 C CA . PHE B 1 61 ? 11.246 55.469 281.737 1.00 46.87 61 PHE B CA 1
ATOM 1348 C C . PHE B 1 61 ? 11.115 56.991 281.500 1.00 50.92 61 PHE B C 1
ATOM 1349 O O . PHE B 1 61 ? 10.693 57.430 280.424 1.00 39.15 61 PHE B O 1
ATOM 1357 N N . LEU B 1 62 ? 11.464 57.788 282.506 1.00 46.11 62 LEU B N 1
ATOM 1358 C CA . LEU B 1 62 ? 11.349 59.241 282.372 1.00 48.26 62 LEU B CA 1
ATOM 1359 C C . LEU B 1 62 ? 12.398 59.800 281.419 1.00 51.42 62 LEU B C 1
ATOM 1360 O O . LEU B 1 62 ? 12.105 60.704 280.625 1.00 48.62 62 LEU B O 1
ATOM 1365 N N . ALA B 1 63 ? 13.621 59.279 281.509 1.00 44.96 63 ALA B N 1
ATOM 1366 C CA . ALA B 1 63 ? 14.697 59.709 280.616 1.00 50.34 63 ALA B CA 1
ATOM 1367 C C . ALA B 1 63 ? 14.320 59.441 279.163 1.00 49.09 63 ALA B C 1
ATOM 1368 O O . ALA B 1 63 ? 14.597 60.248 278.263 1.00 52.64 63 ALA B O 1
ATOM 1370 N N . THR B 1 64 ? 13.667 58.311 278.946 1.00 48.58 64 THR B N 1
ATOM 1371 C CA . THR B 1 64 ? 13.214 57.928 277.620 1.00 49.78 64 THR B CA 1
ATOM 1372 C C . THR B 1 64 ? 12.056 58.806 277.176 1.00 52.62 64 THR B C 1
ATOM 1373 O O . THR B 1 64 ? 11.966 59.214 276.005 1.00 47.23 64 THR B O 1
ATOM 1377 N N . LEU B 1 65 ? 11.165 59.095 278.114 1.00 45.14 65 LEU B N 1
ATOM 1378 C CA . LEU B 1 65 ? 10.002 59.920 277.815 1.00 47.46 65 LEU B CA 1
ATOM 1379 C C . LEU B 1 65 ? 10.389 61.343 277.419 1.00 48.77 65 LEU B C 1
ATOM 1380 O O . LEU B 1 65 ? 9.759 61.962 276.569 1.00 43.13 65 LEU B O 1
ATOM 1385 N N . MET B 1 66 ? 11.417 61.895 278.029 1.00 53.22 66 MET B N 1
ATOM 1386 C CA . MET B 1 66 ? 11.687 63.282 277.687 1.00 54.83 66 MET B CA 1
ATOM 1387 C C . MET B 1 66 ? 12.559 63.449 276.450 1.00 57.28 66 MET B C 1
ATOM 1388 O O . MET B 1 66 ? 12.738 64.562 275.949 1.00 55.33 66 MET B O 1
ATOM 1393 N N . ARG B 1 67 ? 13.080 62.337 275.955 1.00 46.78 67 ARG B N 1
ATOM 1394 C CA . ARG B 1 67 ? 13.842 62.335 274.720 1.00 44.13 67 ARG B CA 1
ATOM 1395 C C . ARG B 1 67 ? 12.924 61.967 273.559 1.00 50.08 67 ARG B C 1
ATOM 1396 O O . ARG B 1 67 ? 13.328 62.021 272.401 1.00 55.80 67 ARG B O 1
ATOM 1404 N N . ARG B 1 68 ? 11.680 61.619 273.872 1.00 47.33 68 ARG B N 1
ATOM 1405 C CA . ARG B 1 68 ? 10.728 61.182 272.856 1.00 47.32 68 ARG B CA 1
ATOM 1406 C C . ARG B 1 68 ? 10.294 62.332 271.942 1.00 52.53 68 ARG B C 1
ATOM 1407 O O . ARG B 1 68 ? 10.222 62.171 270.732 1.00 51.05 68 ARG B O 1
ATOM 1415 N N . SER B 1 69 ? 10.008 63.489 272.528 1.00 48.36 69 SER B N 1
ATOM 1416 C CA . SER B 1 69 ? 9.691 64.686 271.763 1.00 49.91 69 SER B CA 1
ATOM 1417 C C . SER B 1 69 ? 9.708 65.846 272.741 1.00 57.35 69 SER B C 1
ATOM 1418 O O . SER B 1 69 ? 9.790 65.632 273.948 1.00 50.94 69 SER B O 1
ATOM 1421 N N . SER B 1 70 ? 9.656 67.071 272.227 1.00 52.18 70 SER B N 1
ATOM 1422 C CA . SER B 1 70 ? 9.618 68.235 273.089 1.00 45.35 70 SER B CA 1
ATOM 1423 C C . SER B 1 70 ? 8.360 68.220 273.975 1.00 48.38 70 SER B C 1
ATOM 1424 O O . SER B 1 70 ? 8.425 68.532 275.175 1.00 53.46 70 SER B O 1
ATOM 1427 N N . ARG B 1 71 ? 7.217 67.831 273.413 1.00 46.23 71 ARG B N 1
ATOM 1428 C CA . ARG B 1 71 ? 6.002 67.793 274.229 1.00 53.03 71 ARG B CA 1
ATOM 1429 C C . ARG B 1 71 ? 5.982 66.608 275.217 1.00 56.70 71 ARG B C 1
ATOM 1430 O O . ARG B 1 71 ? 5.424 66.707 276.303 1.00 53.46 71 ARG B O 1
ATOM 1438 N N . HIS B 1 72 ? 6.614 65.501 274.849 1.00 49.50 72 HIS B N 1
ATOM 1439 C CA . HIS B 1 72 ? 6.783 64.407 275.792 1.00 53.37 72 HIS B CA 1
ATOM 1440 C C . HIS B 1 72 ? 7.707 64.865 276.922 1.00 53.93 72 HIS B C 1
ATOM 1441 O O . HIS B 1 72 ? 7.526 64.489 278.081 1.00 47.19 72 HIS B O 1
ATOM 1448 N N . MET B 1 73 ? 8.689 65.693 276.574 1.00 47.21 73 MET B N 1
ATOM 1449 C CA . MET B 1 73 ? 9.620 66.235 277.554 1.00 52.66 73 MET B CA 1
ATOM 1450 C C . MET B 1 73 ? 8.862 67.074 278.566 1.00 55.21 73 MET B C 1
ATOM 1451 O O . MET B 1 73 ? 9.121 67.002 279.770 1.00 50.36 73 MET B O 1
ATOM 1456 N N . ASN B 1 74 ? 7.900 67.844 278.077 1.00 52.30 74 ASN B N 1
ATOM 1457 C CA . ASN B 1 74 ? 7.046 68.608 2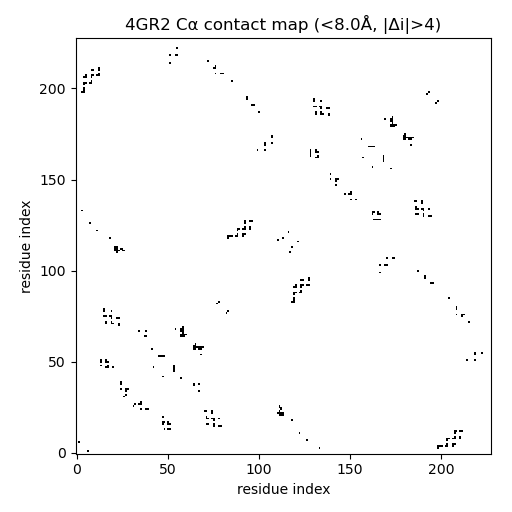78.977 1.00 56.00 74 ASN B CA 1
ATOM 1458 C C . ASN B 1 74 ? 6.172 67.699 279.851 1.00 56.59 74 ASN B C 1
ATOM 1459 O O . ASN B 1 74 ? 5.826 68.056 280.985 1.00 52.30 74 ASN B O 1
ATOM 1464 N N . LEU B 1 75 ? 5.822 66.522 279.336 1.00 52.95 75 LEU B N 1
ATOM 1465 C CA . LEU B 1 75 ? 5.057 65.563 280.134 1.00 55.65 75 LEU B CA 1
ATOM 1466 C C . LEU B 1 75 ? 5.919 64.953 281.253 1.00 53.91 75 LEU B C 1
ATOM 1467 O O . LEU B 1 75 ? 5.476 64.805 282.396 1.00 52.26 75 LEU B O 1
ATOM 1472 N N . ALA B 1 76 ? 7.153 64.606 280.910 1.00 48.70 76 ALA B N 1
ATOM 1473 C CA . ALA B 1 76 ? 8.129 64.157 281.889 1.00 48.64 76 ALA B CA 1
ATOM 1474 C C . ALA B 1 76 ? 8.314 65.150 283.032 1.00 57.82 76 ALA B C 1
ATOM 1475 O O . ALA B 1 76 ? 8.371 64.752 284.200 1.00 45.91 76 ALA B O 1
ATOM 1477 N N . LEU B 1 77 ? 8.440 66.436 282.683 1.00 49.33 77 LEU B N 1
ATOM 1478 C CA . LEU B 1 77 ? 8.676 67.497 283.667 1.00 53.17 77 LEU B CA 1
ATOM 1479 C C . LEU B 1 77 ? 7.471 67.677 284.588 1.00 49.56 77 LEU B C 1
ATOM 1480 O O . LEU B 1 77 ? 7.613 68.069 285.753 1.00 55.44 77 LEU B O 1
ATOM 1485 N N . ARG B 1 78 ? 6.286 67.408 284.050 1.00 43.14 78 ARG B N 1
ATOM 1486 C CA . ARG B 1 78 ? 5.063 67.413 284.835 1.00 46.34 78 ARG B CA 1
ATOM 1487 C C . ARG B 1 78 ? 5.072 66.253 285.857 1.00 55.24 78 ARG B C 1
ATOM 1488 O O . ARG B 1 78 ? 4.766 66.434 287.050 1.00 49.21 78 ARG B O 1
ATOM 1496 N N . ILE B 1 79 ? 5.430 65.065 285.374 1.00 50.04 79 ILE B N 1
ATOM 1497 C CA . ILE B 1 79 ? 5.494 63.875 286.213 1.00 45.73 79 ILE B CA 1
ATOM 1498 C C . ILE B 1 79 ? 6.567 64.077 287.262 1.00 48.85 79 ILE B C 1
ATOM 1499 O O . ILE B 1 79 ? 6.376 63.714 288.408 1.00 47.41 79 ILE B O 1
ATOM 1504 N N . LEU B 1 80 ? 7.682 64.697 286.892 1.00 43.59 80 LEU B N 1
ATOM 1505 C CA . LEU B 1 80 ? 8.727 64.965 287.882 1.00 51.10 80 LEU B CA 1
ATOM 1506 C C . LEU B 1 80 ? 8.216 65.872 289.014 1.00 57.93 80 LEU B C 1
ATOM 1507 O O . LEU B 1 80 ? 8.544 65.674 290.194 1.00 54.77 80 LEU B O 1
ATOM 1512 N N . GLU B 1 81 ? 7.415 66.867 288.641 1.00 52.28 81 GLU B N 1
ATOM 1513 C CA . GLU B 1 81 ? 6.862 67.812 289.611 1.00 57.72 81 GLU B CA 1
ATOM 1514 C C . GLU B 1 81 ? 5.799 67.127 290.470 1.00 53.94 81 GLU B C 1
ATOM 1515 O O . GLU B 1 81 ? 5.860 67.190 291.693 1.00 50.54 81 GLU B O 1
ATOM 1517 N N . VAL B 1 82 ? 4.843 66.464 289.823 1.00 51.54 82 VAL B N 1
ATOM 1518 C CA . VAL B 1 82 ? 3.803 65.710 290.525 1.00 53.91 82 VAL B CA 1
ATOM 1519 C C . VAL B 1 82 ? 4.322 64.576 291.452 1.00 53.52 82 VAL B C 1
ATOM 1520 O O . VAL B 1 82 ? 3.753 64.343 292.527 1.00 46.47 82 VAL B O 1
ATOM 1524 N N . ARG B 1 83 ? 5.382 63.869 291.055 1.00 53.51 83 ARG B N 1
ATOM 1525 C CA . ARG B 1 83 ? 5.886 62.806 291.926 1.00 56.25 83 ARG B CA 1
ATOM 1526 C C . ARG B 1 83 ? 6.593 63.432 293.127 1.00 55.19 83 ARG B C 1
ATOM 1527 O O . ARG B 1 83 ? 6.652 62.828 294.198 1.00 47.29 83 ARG B O 1
ATOM 1535 N N . SER B 1 84 ? 7.123 64.644 292.963 1.00 49.89 84 SER B N 1
ATOM 1536 C CA . SER B 1 84 ? 7.765 65.312 294.096 1.00 57.85 84 SER B CA 1
ATOM 1537 C C . SER B 1 84 ? 6.713 65.808 295.092 1.00 55.84 84 SER B C 1
ATOM 1538 O O . SER B 1 84 ? 6.832 65.611 296.312 1.00 50.58 84 SER B O 1
ATOM 1541 N N . ALA B 1 85 ? 5.670 66.427 294.552 1.00 51.64 85 ALA B N 1
ATOM 1542 C CA . ALA B 1 85 ? 4.603 66.971 295.366 1.00 59.69 85 ALA B CA 1
ATOM 1543 C C . ALA B 1 85 ? 3.846 65.870 296.096 1.00 53.56 85 ALA B C 1
ATOM 1544 O O . ALA B 1 85 ? 3.550 66.011 297.277 1.00 53.59 85 ALA B O 1
ATOM 1546 N N . TYR B 1 86 ? 3.525 64.786 295.396 1.00 54.91 86 TYR B N 1
ATOM 1547 C CA . TYR B 1 86 ? 2.799 63.677 296.014 1.00 52.16 86 TYR B CA 1
ATOM 1548 C C . TYR B 1 86 ? 3.530 63.101 297.232 1.00 49.32 86 TYR B C 1
ATOM 1549 O O . TYR B 1 86 ? 2.948 62.938 298.310 1.00 50.50 86 TYR B O 1
ATOM 1558 N N . ALA B 1 87 ? 4.812 62.813 297.045 1.00 48.16 87 ALA B N 1
ATOM 1559 C CA . ALA B 1 87 ? 5.626 62.162 298.050 1.00 50.44 87 ALA B CA 1
ATOM 1560 C C . ALA B 1 87 ? 5.842 63.071 299.270 1.00 54.55 87 ALA B C 1
ATOM 1561 O O . ALA B 1 87 ? 5.773 62.630 300.424 1.00 44.42 87 ALA B O 1
ATOM 1563 N N . LYS B 1 88 ? 6.106 64.345 299.008 1.00 50.33 88 LYS B N 1
ATOM 1564 C CA . LYS B 1 88 ? 6.455 65.275 300.079 1.00 47.97 88 LYS B CA 1
ATOM 1565 C C . LYS B 1 88 ? 5.234 65.885 300.756 1.00 50.61 88 LYS B C 1
ATOM 1566 O O . LYS B 1 88 ? 5.349 66.437 301.854 1.00 58.23 88 LYS B O 1
ATOM 1572 N N . AS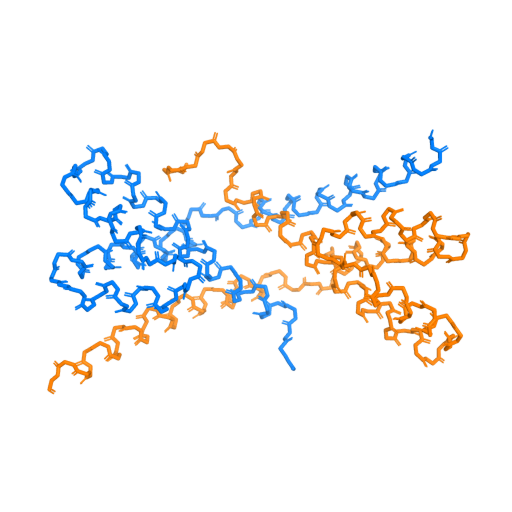N B 1 89 ? 4.065 65.773 300.123 1.00 48.88 89 ASN B N 1
ATOM 1573 C CA . ASN B 1 89 ? 2.897 66.516 300.579 1.00 51.53 89 ASN B CA 1
ATOM 1574 C C . ASN B 1 89 ? 1.643 65.678 300.788 1.00 54.14 89 ASN B C 1
ATOM 1575 O O . ASN B 1 89 ? 0.902 65.905 301.738 1.00 65.92 89 ASN B O 1
ATOM 1580 N N . ASP B 1 90 ? 1.393 64.707 299.924 1.00 44.76 90 ASP B N 1
ATOM 1581 C CA . ASP B 1 90 ? 0.122 63.983 299.997 1.00 46.54 90 ASP B CA 1
ATOM 1582 C C . ASP B 1 90 ? 0.231 62.575 300.593 1.00 55.24 90 ASP B C 1
ATOM 1583 O O . ASP B 1 90 ? -0.648 62.158 301.345 1.00 49.96 90 ASP B O 1
ATOM 1588 N N . PHE B 1 91 ? 1.272 61.837 300.208 1.00 51.89 91 PHE B N 1
ATOM 1589 C CA . PHE B 1 91 ? 1.444 60.455 300.657 1.00 48.78 91 PHE B CA 1
ATOM 1590 C C . PHE B 1 91 ? 1.426 60.381 302.181 1.00 50.70 91 PHE B C 1
ATOM 1591 O O . PHE B 1 91 ? 2.197 61.070 302.858 1.00 45.49 91 PHE B O 1
ATOM 1599 N N . GLU B 1 92 ? 0.561 59.525 302.718 1.00 54.58 92 GLU B N 1
ATOM 1600 C CA . GLU B 1 92 ? 0.411 59.431 304.169 1.00 49.18 92 GLU B CA 1
ATOM 1601 C C . GLU B 1 92 ? 1.404 58.452 304.778 1.00 47.40 92 GLU B C 1
ATOM 1602 O O . GLU B 1 92 ? 1.067 57.307 305.068 1.00 47.25 92 GLU B O 1
ATOM 1608 N N . TRP B 1 93 ? 2.626 58.941 304.972 1.00 47.69 93 TRP B N 1
ATOM 1609 C CA . TRP B 1 93 ? 3.752 58.152 305.461 1.00 46.45 93 TRP B CA 1
ATOM 1610 C C . TRP B 1 93 ? 3.428 57.362 306.723 1.00 50.94 93 TRP B C 1
ATOM 1611 O O . TRP B 1 93 ? 3.599 56.147 306.755 1.00 43.74 93 TRP B O 1
ATOM 1622 N N . ASP B 1 94 ? 2.944 58.048 307.753 1.00 41.68 94 ASP B N 1
ATOM 1623 C CA . ASP B 1 94 ? 2.664 57.389 309.020 1.00 45.51 94 ASP B CA 1
ATOM 1624 C C . ASP B 1 94 ? 1.518 56.389 308.945 1.00 51.51 94 ASP B C 1
ATOM 1625 O O . ASP B 1 94 ? 1.547 55.346 309.612 1.00 50.81 94 ASP B O 1
ATOM 1630 N N . ASN B 1 95 ? 0.519 56.698 308.130 1.00 43.46 95 ASN B N 1
ATOM 1631 C CA . ASN B 1 95 ? -0.495 55.716 307.800 1.00 48.40 95 ASN B CA 1
ATOM 1632 C C . ASN B 1 95 ? 0.107 54.451 307.145 1.00 52.81 95 ASN B C 1
ATOM 1633 O O . ASN B 1 95 ? -0.277 53.321 307.481 1.00 44.38 95 ASN B O 1
ATOM 1638 N N . MET B 1 96 ? 1.052 54.648 306.227 1.00 45.76 96 MET B N 1
ATOM 1639 C CA . MET B 1 96 ? 1.747 53.526 305.580 1.00 47.25 96 MET B CA 1
ATOM 1640 C C . MET B 1 96 ? 2.428 52.656 306.634 1.00 48.85 96 MET B C 1
ATOM 1641 O O . MET B 1 96 ? 2.338 51.428 306.597 1.00 40.08 96 MET B O 1
ATOM 1646 N N . LYS B 1 97 ? 3.134 53.311 307.551 1.00 45.10 97 LYS B N 1
ATOM 1647 C CA . LYS B 1 97 ? 3.861 52.620 308.609 1.00 45.70 97 LYS B CA 1
ATOM 1648 C C . LYS B 1 97 ? 2.885 51.812 309.450 1.00 48.02 97 LYS B C 1
ATOM 1649 O O . LYS B 1 97 ? 3.122 50.644 309.713 1.00 43.53 97 LYS B O 1
ATOM 1655 N N . ARG B 1 98 ? 1.780 52.444 309.845 1.00 45.16 98 ARG B N 1
ATOM 1656 C CA . ARG B 1 98 ? 0.741 51.796 310.630 1.00 49.20 98 ARG B CA 1
ATOM 1657 C C . ARG B 1 98 ? 0.137 50.564 309.965 1.00 47.85 98 ARG B C 1
ATOM 1658 O O . ARG B 1 98 ? -0.144 49.563 310.618 1.00 42.72 98 ARG B O 1
ATOM 1666 N N . LEU B 1 99 ? -0.104 50.660 308.668 1.00 46.45 99 LEU B N 1
ATOM 1667 C CA . LEU B 1 99 ? -0.642 49.546 307.905 1.00 40.96 99 LEU B CA 1
ATOM 1668 C C . LEU B 1 99 ? 0.358 48.381 307.790 1.00 42.06 99 LEU B C 1
ATOM 1669 O O . LEU B 1 99 ? -0.035 47.207 307.754 1.00 42.15 99 LEU B O 1
ATOM 1674 N N . ALA B 1 100 ? 1.639 48.714 307.720 1.00 40.53 100 ALA B N 1
ATOM 1675 C CA . ALA B 1 100 ? 2.684 47.703 307.590 1.00 44.21 100 ALA B CA 1
ATOM 1676 C C . ALA B 1 100 ? 2.787 46.924 308.888 1.00 45.19 100 ALA B C 1
ATOM 1677 O O . ALA B 1 100 ? 2.991 45.702 308.883 1.00 41.90 100 ALA B O 1
ATOM 1679 N N . PHE B 1 101 ? 2.644 47.636 310.000 1.00 39.82 101 PHE B N 1
ATOM 1680 C CA . PHE B 1 101 ? 2.660 47.012 311.316 1.00 40.17 101 PHE B CA 1
ATOM 1681 C C . PHE B 1 101 ? 1.449 46.114 311.439 1.00 44.17 101 PHE B C 1
ATOM 1682 O O . PHE B 1 101 ? 1.533 44.980 311.945 1.00 42.99 101 PHE B O 1
ATOM 1690 N N . LYS B 1 102 ? 0.308 46.618 310.982 1.00 38.18 102 LYS B N 1
ATOM 1691 C CA . LYS B 1 102 ? -0.893 45.805 311.023 1.00 42.92 102 LYS B CA 1
ATOM 1692 C C . LYS B 1 102 ? -0.741 44.545 310.150 1.00 44.51 102 LYS B C 1
ATOM 1693 O O . LYS B 1 102 ? -1.197 43.463 310.536 1.00 40.90 102 LYS B O 1
ATOM 1699 N N . ASN B 1 103 ? -0.121 44.690 308.975 1.00 40.29 103 ASN B N 1
ATOM 1700 C CA . ASN B 1 103 ? 0.085 43.555 308.075 1.00 41.57 103 ASN B CA 1
ATOM 1701 C C . ASN B 1 103 ? 0.963 42.487 308.728 1.00 38.63 103 ASN B C 1
ATOM 1702 O O . ASN B 1 103 ? 0.679 41.297 308.647 1.00 39.71 103 ASN B O 1
ATOM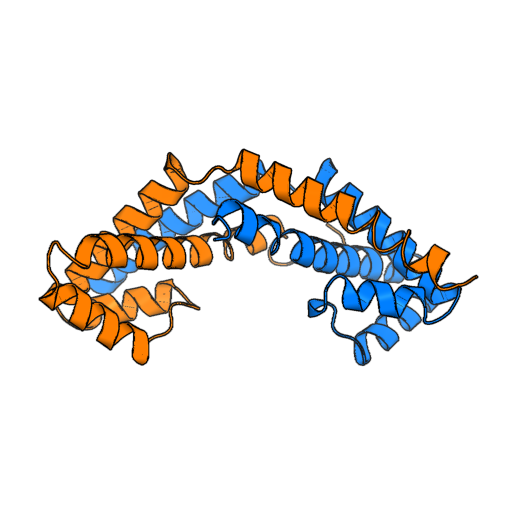 1707 N N . VAL B 1 104 ? 2.043 42.934 309.362 1.00 41.89 104 VAL B N 1
ATOM 1708 C CA . VAL B 1 104 ? 2.968 42.027 310.030 1.00 41.46 104 VAL B CA 1
ATOM 1709 C C . VAL B 1 104 ? 2.306 41.332 311.210 1.00 45.07 104 VAL B C 1
ATOM 1710 O O . VAL B 1 104 ? 2.422 40.101 311.353 1.00 41.80 104 VAL B O 1
ATOM 1714 N N . ASP B 1 105 ? 1.585 42.110 312.023 1.00 39.22 105 ASP B N 1
ATOM 1715 C CA . ASP B 1 105 ? 0.850 41.583 313.172 1.00 44.64 105 ASP B CA 1
ATOM 1716 C C . ASP B 1 105 ? -0.218 40.590 312.740 1.00 42.00 105 ASP B C 1
ATOM 1717 O O . ASP B 1 105 ? -0.300 39.503 313.284 1.00 39.19 105 ASP B O 1
ATOM 1722 N N . ASP B 1 106 ? -1.044 40.971 311.767 1.00 43.56 106 ASP B N 1
ATOM 1723 C CA . ASP B 1 106 ? -2.076 40.070 311.258 1.00 40.99 106 ASP B CA 1
ATOM 1724 C C . ASP B 1 106 ? -1.508 38.833 310.561 1.00 42.84 106 ASP B C 1
ATOM 1725 O O . ASP B 1 106 ? -2.101 37.745 310.631 1.00 39.28 106 ASP B O 1
ATOM 1730 N N . SER B 1 107 ? -0.376 38.999 309.879 1.00 36.69 107 SER B N 1
ATOM 1731 C CA . SER B 1 107 ? 0.277 37.844 309.247 1.00 37.07 107 SER B CA 1
ATOM 1732 C C . SER B 1 107 ? 0.722 36.819 310.307 1.00 39.57 107 SER B C 1
ATOM 1733 O O . SER B 1 107 ? 0.480 35.604 310.179 1.00 38.46 107 SER B O 1
ATOM 1736 N N . ASN B 1 108 ? 1.381 37.313 311.354 1.00 42.26 108 ASN B N 1
ATOM 1737 C CA A ASN B 1 108 ? 1.807 36.486 312.491 0.57 38.32 108 ASN B CA 1
ATOM 1738 C CA B ASN B 1 108 ? 1.833 36.427 312.413 0.43 38.39 108 ASN B CA 1
ATOM 1739 C C . ASN B 1 108 ? 0.646 35.690 313.045 1.00 41.36 108 ASN B C 1
ATOM 1740 O O . ASN B 1 108 ? 0.713 34.480 313.226 1.00 38.35 108 ASN B O 1
ATOM 1749 N N . THR B 1 109 ? -0.426 36.419 313.353 1.00 42.08 109 THR B N 1
ATOM 1750 C CA . THR B 1 109 ? -1.652 35.830 313.887 1.00 44.25 109 THR B CA 1
ATOM 1751 C C . THR B 1 109 ? -2.249 34.745 312.995 1.00 42.12 109 THR B C 1
ATOM 1752 O O . THR B 1 109 ? -2.604 33.666 313.451 1.00 42.36 109 THR B O 1
ATOM 1756 N N . ARG B 1 110 ? -2.378 35.053 311.715 1.00 40.95 110 ARG B N 1
ATOM 1757 C CA . ARG B 1 110 ? -3.014 34.151 310.778 1.00 40.19 110 ARG B CA 1
ATOM 1758 C C . ARG B 1 110 ? -2.171 32.900 310.547 1.00 40.33 110 ARG B C 1
ATOM 1759 O O . ARG B 1 110 ? -2.701 31.785 310.529 1.00 34.87 110 ARG B O 1
ATOM 1767 N N . LEU B 1 111 ? -0.856 33.067 310.408 1.00 38.27 111 LEU B N 1
ATOM 1768 C CA . LEU B 1 111 ? 0.036 31.910 310.207 1.00 35.00 111 LEU B CA 1
ATOM 1769 C C . LEU B 1 111 ? -0.063 30.901 311.345 1.00 35.30 111 LEU B C 1
ATOM 1770 O O . LEU B 1 111 ? -0.170 29.695 311.103 1.00 35.05 111 LEU B O 1
ATOM 1775 N N . MET B 1 112 ? -0.037 31.406 312.581 1.00 32.81 112 MET B N 1
ATOM 1776 C CA . MET B 1 112 ? -0.153 30.579 313.785 1.00 35.56 112 MET B CA 1
ATOM 1777 C C . MET B 1 112 ? -1.544 29.934 313.935 1.00 36.17 112 MET B C 1
ATOM 1778 O O . MET B 1 112 ? -1.678 28.753 314.292 1.00 36.61 112 MET B O 1
ATOM 1783 N N . ARG B 1 113 ? -2.580 30.724 313.684 1.00 40.72 113 ARG B N 1
ATOM 1784 C CA A ARG B 1 113 ? -3.952 30.242 313.798 0.48 43.09 113 ARG B CA 1
ATOM 1785 C CA B ARG B 1 113 ? -3.946 30.232 313.806 0.52 43.09 113 ARG B CA 1
ATOM 1786 C C . ARG B 1 113 ? -4.224 29.109 312.809 1.00 45.42 113 ARG B C 1
ATOM 1787 O O . ARG B 1 113 ? -4.731 28.053 313.181 1.00 43.21 113 ARG B O 1
ATOM 1802 N N . GLU B 1 114 ? -3.882 29.325 311.540 1.00 39.95 114 GLU B N 1
ATOM 1803 C CA . GLU B 1 114 ? -4.120 28.295 310.512 1.00 43.60 114 GLU B CA 1
ATOM 1804 C C . GLU B 1 114 ? -3.274 27.062 310.730 1.00 43.07 114 GLU B C 1
ATOM 1805 O O . GLU B 1 114 ? -3.699 25.940 310.456 1.00 43.85 114 GLU B O 1
ATOM 1811 N N . TYR B 1 115 ? -2.068 27.263 311.239 1.00 39.94 115 TYR B N 1
ATOM 1812 C CA . TYR B 1 115 ? -1.258 26.122 311.602 1.00 37.83 115 TYR B CA 1
ATOM 1813 C C . TYR B 1 115 ? -1.945 25.281 312.691 1.00 46.01 115 TYR B C 1
ATOM 1814 O O . TYR B 1 115 ? -2.148 24.068 312.534 1.00 44.83 115 TYR B O 1
ATOM 1823 N N . VAL B 1 116 ? -2.280 25.923 313.803 1.00 42.85 116 VAL B N 1
ATOM 1824 C CA . VAL B 1 116 ? -2.890 25.201 314.912 1.00 45.07 116 VAL B CA 1
ATOM 1825 C C . VAL B 1 116 ? -4.165 24.485 314.469 1.00 47.45 116 VAL B C 1
ATOM 1826 O O . VAL B 1 116 ? -4.376 23.305 314.763 1.00 49.99 116 VAL B O 1
ATOM 1830 N N . LEU B 1 117 ? -4.996 25.192 313.721 1.00 46.58 117 LEU B N 1
ATOM 1831 C CA . LEU B 1 117 ? -6.271 24.639 313.292 1.00 45.17 117 LEU B CA 1
ATOM 1832 C C . LEU B 1 117 ? -6.124 23.396 312.440 1.00 49.70 117 LEU B C 1
ATOM 1833 O O . LEU B 1 117 ? -6.810 22.404 312.670 1.00 59.35 117 LEU B O 1
ATOM 1838 N N . GLU B 1 118 ? -5.216 23.436 311.469 1.00 53.23 118 GLU B N 1
ATOM 1839 C CA . GLU B 1 118 ? -5.093 22.337 310.519 1.00 54.99 118 GLU B CA 1
ATOM 1840 C C . GLU B 1 118 ? -4.349 21.115 311.075 1.00 68.00 118 GLU B C 1
ATOM 1841 O O . GLU B 1 118 ? -4.494 20.002 310.564 1.00 72.67 118 GLU B O 1
ATOM 1847 N N . THR B 1 119 ? -3.568 21.308 312.128 1.00 65.36 119 THR B N 1
ATOM 1848 C CA . THR B 1 119 ? -2.910 20.175 312.759 1.00 66.37 119 THR B CA 1
ATOM 1849 C C . THR B 1 119 ? -3.676 19.725 314.001 1.00 66.19 119 THR B C 1
ATOM 1850 O O . THR B 1 119 ? -3.165 19.811 315.112 1.00 71.78 119 THR B O 1
ATOM 1854 N N . SER B 1 120 ? -4.907 19.255 313.807 1.00 73.92 120 SER B N 1
ATOM 1855 C CA . SER B 1 120 ? -5.717 18.719 314.904 1.00 73.46 120 SER B CA 1
ATOM 1856 C C . SER B 1 120 ? -6.819 17.816 314.354 1.00 79.35 120 SER B C 1
ATOM 1857 O O . SER B 1 120 ? -7.102 17.827 313.153 1.00 76.37 120 SER B O 1
#

Secondary structure (DSSP, 8-state):
---HHHHHHHHHHHHHHHHHHHHHHHHHHHH-HHHHHHHHHHHHHS-GGGTHHHHHHHHHH-HHHHHHHHHHHHHHHHIIIIIS-HHHHHHHHHHHHHHHHHHHHHHHH-/-TT-SSS-HHHHHHHHHHHHHHHHHHHHHHHHHTTT-HHHHHHHHHHHHHS-SSSHHHHHHHHHHH-HHHHHHHHHHHHHHHHIIIIIS-HHHHHHHHHHHHHHHHHHHHHHHHHH--